Protein AF-A0A1I7IJV4-F1 (afdb_monomer)

Nearest PDB structures (foldseek):
  6u8w-assembly1_D  TM=6.837E-01  e=5.522E-05  Homo sapiens
  6brr-assembly1_D  TM=6.036E-01  e=5.522E-05  Homo sapiens
  6w8d-assembly1_D  TM=5.901E-01  e=1.839E-04  Homo sapiens
  6u8p-assembly1_D  TM=5.472E-01  e=1.070E-04  Homo sapiens
  8te4-assembly2_D  TM=6.827E-01  e=2.299E-03  Homo sapiens

Structure (mmCIF, N/CA/C/O backbone):
data_AF-A0A1I7IJV4-F1
#
_entry.id   AF-A0A1I7IJV4-F1
#
loop_
_atom_site.group_PDB
_atom_site.id
_atom_site.type_symbol
_atom_site.label_atom_id
_atom_site.label_alt_id
_atom_site.label_comp_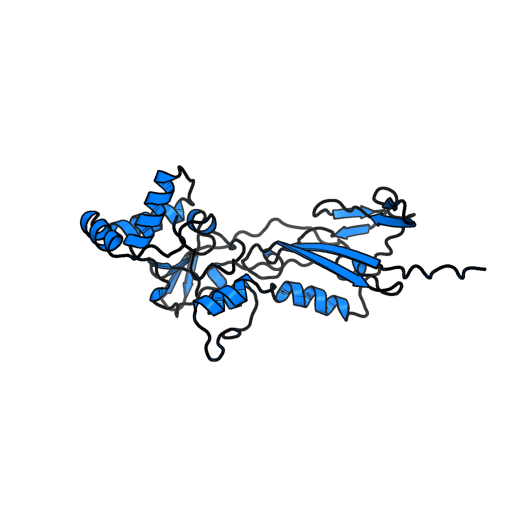id
_atom_site.label_asym_id
_atom_site.label_entity_id
_atom_site.label_seq_id
_atom_site.pdbx_PDB_ins_code
_atom_site.Cartn_x
_atom_site.Cartn_y
_atom_site.Cartn_z
_atom_site.occupancy
_atom_site.B_iso_or_equiv
_atom_site.auth_seq_id
_atom_site.auth_comp_id
_atom_site.auth_asym_id
_atom_site.auth_atom_id
_atom_site.pdbx_PDB_model_num
ATOM 1 N N . MET A 1 1 ? 52.785 -14.320 -17.906 1.00 36.88 1 MET A N 1
ATOM 2 C CA . MET A 1 1 ? 51.539 -13.700 -18.403 1.00 36.88 1 MET A CA 1
ATOM 3 C C . MET A 1 1 ? 50.441 -13.986 -17.394 1.00 36.88 1 MET A C 1
ATOM 5 O O . MET A 1 1 ? 50.064 -15.140 -17.258 1.00 36.88 1 MET A O 1
ATOM 9 N N . LYS A 1 2 ? 49.998 -12.985 -16.622 1.00 34.53 2 LYS A N 1
ATOM 10 C CA . LYS A 1 2 ? 48.764 -13.117 -15.837 1.00 34.53 2 LYS A CA 1
ATOM 11 C C . LYS A 1 2 ? 47.614 -12.999 -16.832 1.00 34.53 2 LYS A C 1
ATOM 13 O O . LYS A 1 2 ? 47.506 -11.976 -17.500 1.00 34.53 2 LYS A O 1
ATOM 18 N N . THR A 1 3 ? 46.828 -14.055 -16.982 1.00 32.16 3 THR A N 1
ATOM 19 C CA . THR A 1 3 ? 45.539 -14.016 -17.675 1.00 32.16 3 THR A CA 1
ATOM 20 C C . THR A 1 3 ? 44.734 -12.853 -17.083 1.00 32.16 3 THR A C 1
ATOM 22 O O . THR A 1 3 ? 44.691 -12.757 -15.852 1.00 32.16 3 THR A O 1
ATOM 25 N N . PRO A 1 4 ? 44.160 -11.937 -17.886 1.00 43.28 4 PRO A N 1
ATOM 26 C CA . PRO A 1 4 ? 43.316 -10.887 -17.336 1.00 43.28 4 PRO A CA 1
ATOM 27 C C . PRO A 1 4 ? 42.180 -11.563 -16.568 1.00 43.28 4 PRO A C 1
ATOM 29 O O . PRO A 1 4 ? 41.492 -12.439 -17.093 1.00 43.28 4 PRO A O 1
ATOM 32 N N . GLN A 1 5 ? 42.063 -11.215 -15.288 1.00 42.38 5 GLN A N 1
ATOM 33 C CA . GLN A 1 5 ? 40.980 -11.657 -14.426 1.00 42.38 5 GLN A CA 1
ATOM 34 C C . GLN A 1 5 ? 39.693 -11.190 -15.105 1.00 42.38 5 GLN A C 1
ATOM 36 O O . GLN A 1 5 ? 39.507 -9.992 -15.306 1.00 42.38 5 GLN A O 1
ATOM 41 N N . LYS A 1 6 ? 38.882 -12.142 -15.575 1.00 44.03 6 LYS A N 1
ATOM 42 C CA . LYS A 1 6 ? 37.595 -11.878 -16.216 1.00 44.03 6 LYS A CA 1
ATOM 43 C C . LYS A 1 6 ? 36.794 -11.047 -15.211 1.00 44.03 6 LYS A C 1
ATOM 45 O O . LYS A 1 6 ? 36.432 -11.560 -14.157 1.00 44.03 6 LYS A O 1
ATOM 50 N N . VAL A 1 7 ? 36.635 -9.750 -15.464 1.00 53.94 7 VAL A N 1
ATOM 51 C CA . VAL A 1 7 ? 35.712 -8.935 -14.679 1.00 53.94 7 VAL A CA 1
ATOM 52 C C . VAL A 1 7 ? 34.344 -9.410 -15.127 1.00 53.94 7 VAL A C 1
ATOM 54 O O . VAL A 1 7 ? 33.898 -9.069 -16.223 1.00 53.94 7 VAL A O 1
ATOM 57 N N . ASP A 1 8 ? 33.740 -10.299 -14.341 1.00 58.47 8 ASP A N 1
ATOM 58 C CA . ASP A 1 8 ? 32.356 -10.698 -14.541 1.00 58.47 8 ASP A CA 1
ATOM 59 C C . ASP A 1 8 ? 31.529 -9.414 -14.490 1.00 58.47 8 ASP A C 1
ATOM 61 O O . ASP A 1 8 ? 31.372 -8.782 -13.446 1.00 58.47 8 ASP A O 1
ATOM 65 N N . THR A 1 9 ? 31.125 -8.946 -15.664 1.00 73.94 9 THR A N 1
ATOM 66 C CA . THR A 1 9 ? 30.422 -7.678 -15.797 1.00 73.94 9 THR A CA 1
ATOM 67 C C . THR A 1 9 ? 28.967 -7.948 -15.438 1.00 73.94 9 THR A C 1
ATOM 69 O O . THR A 1 9 ? 28.331 -8.831 -16.018 1.00 73.94 9 THR A O 1
ATOM 72 N N . ILE A 1 10 ? 28.474 -7.236 -14.429 1.00 88.88 10 ILE A N 1
ATOM 73 C CA . ILE A 1 10 ? 27.117 -7.371 -13.905 1.00 88.88 10 ILE A CA 1
ATOM 74 C C . ILE A 1 10 ? 26.342 -6.132 -14.331 1.00 88.88 10 ILE A C 1
ATOM 76 O O . ILE A 1 10 ? 26.774 -5.012 -14.059 1.00 88.88 10 ILE A O 1
ATOM 80 N N . ASN A 1 11 ? 25.181 -6.337 -14.942 1.00 91.88 11 ASN A N 1
ATOM 81 C CA . ASN A 1 11 ? 24.231 -5.259 -15.175 1.00 91.88 11 ASN A CA 1
ATOM 82 C C . ASN A 1 11 ? 23.347 -5.124 -13.938 1.00 91.88 11 ASN A C 1
ATOM 84 O O . ASN A 1 11 ? 22.847 -6.124 -13.416 1.00 91.88 11 ASN A O 1
ATOM 88 N N . ILE A 1 12 ? 23.169 -3.894 -13.457 1.00 94.50 12 ILE A N 1
ATOM 89 C CA . ILE A 1 12 ? 22.372 -3.581 -12.269 1.00 94.50 12 ILE A CA 1
ATOM 90 C C . ILE A 1 12 ? 21.436 -2.430 -12.610 1.00 94.50 12 ILE A C 1
ATOM 92 O O . ILE A 1 12 ? 21.876 -1.404 -13.120 1.00 94.50 12 ILE A O 1
ATOM 96 N N . ALA A 1 13 ? 20.162 -2.574 -12.259 1.00 95.81 13 ALA A N 1
ATOM 97 C CA . ALA A 1 13 ? 19.219 -1.465 -12.249 1.00 95.81 13 ALA A CA 1
ATOM 98 C C . ALA A 1 13 ? 18.405 -1.493 -10.960 1.00 95.81 13 ALA A C 1
ATOM 100 O O . ALA A 1 13 ? 18.168 -2.551 -10.365 1.00 95.81 13 ALA A O 1
ATOM 101 N N . TRP A 1 14 ? 17.954 -0.320 -10.532 1.00 97.12 14 TRP A N 1
ATOM 102 C CA . TRP A 1 14 ? 17.028 -0.200 -9.420 1.00 97.12 14 TRP A CA 1
ATOM 103 C C . TRP A 1 14 ? 15.957 0.842 -9.699 1.00 97.12 14 TRP A C 1
ATOM 105 O O . TRP A 1 14 ? 16.171 1.819 -10.413 1.00 97.12 14 TRP A O 1
ATOM 115 N N . ARG A 1 15 ? 14.794 0.646 -9.082 1.00 97.19 15 ARG A N 1
ATOM 116 C CA . ARG A 1 15 ? 13.663 1.567 -9.156 1.00 97.19 15 ARG A CA 1
ATOM 117 C C . ARG A 1 15 ? 12.931 1.583 -7.825 1.00 97.19 15 ARG A C 1
ATOM 119 O O . ARG A 1 15 ? 12.732 0.542 -7.197 1.00 97.19 15 ARG A O 1
ATOM 126 N N . VAL A 1 16 ? 12.525 2.767 -7.378 1.00 97.88 16 VAL A N 1
ATOM 127 C CA . VAL A 1 16 ? 11.557 2.878 -6.283 1.00 97.88 16 VAL A CA 1
ATOM 128 C C . VAL A 1 16 ? 10.177 2.657 -6.876 1.00 97.88 16 VAL A C 1
ATOM 130 O O . VAL A 1 16 ? 9.836 3.352 -7.817 1.00 97.88 16 VAL A O 1
ATOM 133 N N . LEU A 1 17 ? 9.377 1.745 -6.326 1.00 98.19 17 LEU A N 1
ATOM 134 C CA . LEU A 1 17 ? 7.970 1.563 -6.701 1.00 98.19 17 LEU A CA 1
ATOM 135 C C . LEU A 1 17 ? 7.084 1.760 -5.473 1.00 98.19 17 LEU A C 1
ATOM 137 O O . LEU A 1 17 ? 7.455 1.362 -4.363 1.00 98.19 17 LEU A O 1
ATOM 141 N N . ASP A 1 18 ? 5.920 2.381 -5.662 1.00 98.06 18 ASP A N 1
ATOM 142 C CA . ASP A 1 18 ? 4.941 2.601 -4.599 1.00 98.06 18 ASP A CA 1
ATOM 143 C C . ASP A 1 18 ? 3.690 1.756 -4.827 1.00 98.06 18 ASP A C 1
ATOM 145 O O . ASP A 1 18 ? 2.965 1.948 -5.802 1.00 98.06 18 ASP A O 1
ATOM 149 N N . ALA A 1 19 ? 3.396 0.853 -3.892 1.00 98.31 19 ALA A N 1
ATOM 150 C CA . ALA A 1 19 ? 2.277 -0.079 -4.000 1.00 98.31 19 ALA A CA 1
ATOM 151 C C . ALA A 1 19 ? 0.904 0.596 -4.190 1.00 98.31 19 ALA A C 1
ATOM 153 O O . ALA A 1 19 ? -0.012 -0.042 -4.714 1.00 98.31 19 ALA A O 1
ATOM 154 N N . LYS A 1 20 ? 0.762 1.883 -3.832 1.00 97.44 20 LYS A N 1
ATOM 155 C CA . LYS A 1 20 ? -0.492 2.630 -4.016 1.00 97.44 20 LYS A CA 1
ATOM 156 C C . LYS A 1 20 ? -0.925 2.801 -5.473 1.00 97.44 20 LYS A C 1
ATOM 158 O O . LYS A 1 20 ? -2.089 3.109 -5.713 1.00 97.44 20 LYS A O 1
ATOM 163 N N . TYR A 1 21 ? -0.000 2.603 -6.414 1.00 98.00 21 TYR A N 1
ATOM 164 C CA . TYR A 1 21 ? -0.253 2.630 -7.856 1.00 98.00 21 TYR A CA 1
ATOM 165 C C . TYR A 1 21 ? -0.406 1.230 -8.471 1.00 98.00 21 TYR A C 1
ATOM 167 O O . TYR A 1 21 ? -0.529 1.099 -9.683 1.00 98.00 21 TYR A O 1
ATOM 175 N N . PHE A 1 22 ? -0.400 0.176 -7.650 1.00 98.25 22 PHE A N 1
ATOM 176 C CA . PHE A 1 22 ? -0.539 -1.218 -8.083 1.00 98.25 22 PHE A CA 1
ATOM 177 C C . PHE A 1 22 ? -1.860 -1.839 -7.597 1.00 98.25 22 PHE A C 1
ATOM 179 O O . PHE A 1 22 ? -1.953 -3.042 -7.361 1.00 98.25 22 PHE A O 1
ATOM 186 N N . GLY A 1 23 ? -2.895 -1.015 -7.414 1.00 97.50 23 GLY A N 1
ATOM 187 C CA . GLY A 1 23 ? -4.234 -1.452 -7.008 1.00 97.50 23 GLY A CA 1
ATOM 188 C C . GLY A 1 23 ? -4.385 -1.737 -5.513 1.00 97.50 23 GLY A C 1
ATOM 189 O O . GLY A 1 23 ? -5.366 -2.364 -5.113 1.00 97.50 23 GLY A O 1
ATOM 190 N N . LEU A 1 24 ? -3.439 -1.292 -4.679 1.00 98.19 24 LEU A N 1
ATOM 191 C CA . LEU A 1 24 ? -3.527 -1.405 -3.223 1.00 98.19 24 LEU A CA 1
ATOM 192 C C . LEU A 1 24 ? -3.781 -0.035 -2.584 1.00 98.19 24 LEU A C 1
ATOM 194 O O . LEU A 1 24 ? -3.109 0.927 -2.944 1.00 98.19 24 LEU A O 1
ATOM 198 N N . PRO A 1 25 ? -4.662 0.085 -1.578 1.00 97.38 25 PRO A N 1
ATOM 199 C CA . PRO A 1 25 ? -4.878 1.348 -0.879 1.00 97.38 25 PRO A CA 1
ATOM 200 C C . PRO A 1 25 ? -3.827 1.573 0.221 1.00 97.38 25 PRO A C 1
ATOM 202 O O . PRO A 1 25 ? -4.165 1.840 1.371 1.00 97.38 25 PRO A O 1
ATOM 205 N N . GLN A 1 26 ? -2.537 1.445 -0.108 1.00 96.38 26 GLN A N 1
ATOM 206 C CA . GLN A 1 26 ? -1.425 1.592 0.836 1.00 96.38 26 GLN A CA 1
ATOM 207 C C . GLN A 1 26 ? -0.210 2.239 0.179 1.00 96.38 26 GLN A C 1
ATOM 209 O O . GLN A 1 26 ? 0.333 1.714 -0.791 1.00 96.38 26 GLN A O 1
ATOM 214 N N . GLN A 1 27 ? 0.310 3.298 0.799 1.00 96.25 27 GLN A N 1
ATOM 215 C CA . GLN A 1 27 ? 1.613 3.849 0.453 1.00 96.25 27 GLN A CA 1
ATOM 216 C C . GLN A 1 27 ? 2.733 2.964 1.016 1.00 96.25 27 GLN A C 1
ATOM 218 O O . GLN A 1 27 ? 2.996 2.944 2.223 1.00 96.25 27 GLN A O 1
ATOM 223 N N . ARG A 1 28 ? 3.426 2.242 0.133 1.00 96.88 28 ARG A N 1
ATOM 224 C CA . ARG A 1 28 ? 4.527 1.331 0.478 1.00 96.88 28 ARG A CA 1
ATOM 225 C C . ARG A 1 28 ? 5.642 1.449 -0.556 1.00 96.88 28 ARG A C 1
ATOM 227 O O . ARG A 1 28 ? 5.914 0.514 -1.300 1.00 96.88 28 ARG A O 1
ATOM 234 N N . LYS A 1 29 ? 6.315 2.601 -0.549 1.00 96.62 29 LYS A N 1
ATOM 235 C CA . LYS A 1 29 ? 7.526 2.837 -1.344 1.00 96.62 29 LYS A CA 1
ATOM 236 C C . LYS A 1 29 ? 8.645 1.876 -0.945 1.00 96.62 29 LYS A C 1
ATOM 238 O O . LYS A 1 29 ? 9.015 1.807 0.234 1.00 96.62 29 LYS A O 1
ATOM 243 N N . ARG A 1 30 ? 9.183 1.131 -1.910 1.00 97.12 30 ARG A N 1
ATOM 244 C CA . ARG A 1 30 ? 10.348 0.249 -1.740 1.00 97.12 30 ARG A CA 1
ATOM 245 C C . ARG A 1 30 ? 11.287 0.378 -2.930 1.00 97.12 30 ARG A C 1
ATOM 247 O O . ARG A 1 30 ? 10.829 0.574 -4.049 1.00 97.12 30 ARG A O 1
ATOM 254 N N . LEU A 1 31 ? 12.585 0.272 -2.655 1.00 97.12 31 LEU A N 1
ATOM 255 C CA . LEU A 1 31 ? 13.620 0.147 -3.672 1.00 97.12 31 LEU A CA 1
ATOM 256 C C . LEU A 1 31 ? 13.682 -1.314 -4.120 1.00 97.12 31 LEU A C 1
ATOM 258 O O . LEU A 1 31 ? 13.903 -2.199 -3.293 1.00 97.12 31 LEU A O 1
ATOM 262 N N . TYR A 1 32 ? 13.493 -1.545 -5.410 1.00 97.75 32 TYR A N 1
ATOM 263 C CA . TYR A 1 32 ? 13.669 -2.838 -6.054 1.00 97.75 32 TYR A CA 1
ATOM 264 C C . TYR A 1 32 ? 14.956 -2.783 -6.862 1.00 97.75 32 TYR A C 1
ATOM 266 O O . TYR A 1 32 ? 15.126 -1.860 -7.651 1.00 97.75 32 TYR A O 1
ATOM 274 N N . LEU A 1 33 ? 15.856 -3.739 -6.638 1.00 97.69 33 LEU A N 1
ATOM 275 C CA . LEU A 1 33 ? 17.134 -3.855 -7.334 1.00 97.69 33 LEU A CA 1
ATOM 276 C C . LEU A 1 33 ? 17.185 -5.213 -8.020 1.00 97.69 33 LEU A C 1
ATOM 278 O O . LEU A 1 33 ? 16.922 -6.236 -7.386 1.00 97.69 33 LEU A O 1
ATOM 282 N N . LEU A 1 34 ? 17.538 -5.204 -9.299 1.00 97.56 34 LEU A N 1
ATOM 283 C CA . LEU A 1 34 ? 17.799 -6.400 -10.085 1.00 97.56 34 LEU A CA 1
ATOM 284 C C . LEU A 1 34 ? 19.240 -6.359 -10.581 1.00 97.56 34 LEU A C 1
ATOM 286 O O . LEU A 1 34 ? 19.745 -5.303 -10.962 1.00 97.56 34 LEU A O 1
ATOM 290 N N . ALA A 1 35 ? 19.888 -7.518 -10.562 1.00 95.69 35 ALA A N 1
ATOM 291 C CA . ALA A 1 35 ? 21.255 -7.689 -11.019 1.00 95.69 35 ALA A CA 1
ATOM 292 C C . ALA A 1 35 ? 21.397 -9.030 -11.742 1.00 95.69 35 ALA A C 1
ATOM 294 O O . ALA A 1 35 ? 20.799 -10.024 -11.326 1.00 95.69 35 ALA A O 1
ATOM 295 N N . GLY A 1 36 ? 22.199 -9.065 -12.801 1.00 93.38 36 GLY A N 1
ATOM 296 C CA . GLY A 1 36 ? 22.491 -10.291 -13.539 1.00 93.38 36 GLY A CA 1
ATOM 297 C C . GLY A 1 36 ? 23.698 -10.145 -14.457 1.00 93.38 36 GLY A C 1
ATOM 298 O O . GLY A 1 36 ? 24.359 -9.109 -14.461 1.00 93.38 36 GLY A O 1
ATOM 299 N N . GLY A 1 37 ? 24.013 -11.212 -15.191 1.00 90.69 37 GLY A N 1
ATOM 300 C CA . GLY A 1 37 ? 25.155 -11.233 -16.107 1.00 90.69 37 GLY A CA 1
ATOM 301 C C . GLY A 1 37 ? 24.969 -10.333 -17.332 1.00 90.69 37 GLY A C 1
ATOM 302 O O . GLY A 1 37 ? 23.937 -9.691 -17.495 1.00 90.69 37 GLY A O 1
ATOM 303 N N . LEU A 1 38 ? 25.967 -10.342 -18.216 1.00 85.38 38 LEU A N 1
ATOM 304 C CA . LEU A 1 38 ? 26.037 -9.509 -19.426 1.00 85.38 38 LEU A CA 1
ATOM 305 C C . LEU A 1 38 ?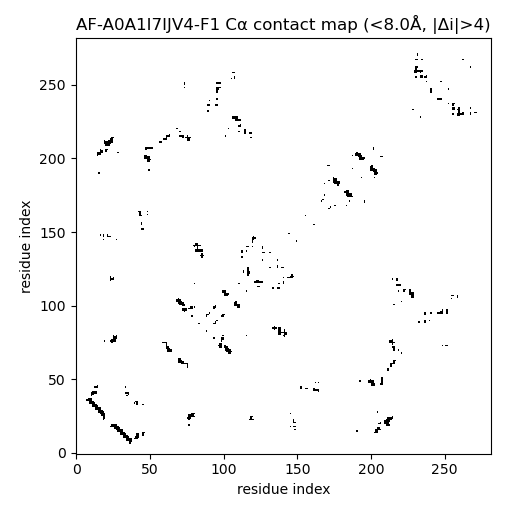 24.794 -9.560 -20.326 1.00 85.38 38 LEU A C 1
ATOM 307 O O . LEU A 1 38 ? 24.432 -8.545 -20.915 1.00 85.38 38 LEU A O 1
ATOM 311 N N . ASP A 1 39 ? 24.144 -10.720 -20.405 1.00 88.50 39 ASP A N 1
ATOM 312 C CA . ASP A 1 39 ? 22.973 -10.944 -21.260 1.00 88.50 39 ASP A CA 1
ATOM 313 C C . ASP A 1 39 ? 21.641 -10.654 -20.541 1.00 88.50 39 ASP A C 1
ATOM 315 O O . ASP A 1 39 ? 20.565 -10.884 -21.093 1.00 88.50 39 ASP A O 1
ATOM 319 N N . PHE A 1 40 ? 21.691 -10.161 -19.298 1.00 92.44 40 PHE A N 1
ATOM 320 C CA . PHE A 1 40 ? 20.520 -9.746 -18.532 1.00 92.44 40 PHE A CA 1
ATOM 321 C C . PHE A 1 40 ? 20.454 -8.225 -18.423 1.00 92.44 40 PHE A C 1
ATOM 323 O O . PHE A 1 40 ? 21.438 -7.572 -18.090 1.00 92.44 40 PHE A O 1
ATOM 330 N N . TYR A 1 41 ? 19.270 -7.670 -18.661 1.00 93.81 41 TYR A N 1
ATOM 331 C CA . TYR A 1 41 ? 19.055 -6.232 -18.800 1.00 93.81 41 TYR A CA 1
ATOM 332 C C . TYR A 1 41 ? 17.994 -5.784 -17.785 1.00 93.81 41 TYR A C 1
ATOM 334 O O . TYR A 1 41 ? 16.807 -5.702 -18.112 1.00 93.81 41 TYR A O 1
ATOM 342 N N . PRO A 1 42 ? 18.382 -5.601 -16.509 1.00 95.69 42 PRO A N 1
ATOM 343 C CA . PRO A 1 42 ? 17.455 -5.288 -15.421 1.00 95.69 42 PRO A CA 1
ATOM 344 C C . PRO A 1 42 ? 16.676 -3.981 -15.633 1.00 95.69 42 PRO A C 1
ATOM 346 O O . PRO A 1 42 ? 15.570 -3.837 -15.113 1.00 95.69 42 PRO A O 1
ATOM 349 N N . GLU A 1 43 ? 17.222 -3.041 -16.400 1.00 94.69 43 GLU A N 1
ATOM 350 C CA . GLU A 1 43 ? 16.572 -1.800 -16.810 1.00 94.69 43 GLU A CA 1
ATOM 351 C C . GLU A 1 43 ? 15.303 -2.049 -17.630 1.00 94.69 43 GLU A C 1
ATOM 353 O O . GLU A 1 43 ? 14.299 -1.384 -17.390 1.00 94.69 43 GLU A O 1
ATOM 358 N N . ASP A 1 44 ? 15.301 -3.045 -18.521 1.00 95.44 44 ASP A N 1
ATOM 359 C CA . ASP A 1 44 ? 14.132 -3.383 -19.340 1.00 95.44 44 ASP A CA 1
ATOM 360 C C . ASP A 1 44 ? 13.019 -3.981 -18.468 1.00 95.44 44 ASP A C 1
ATOM 362 O O . ASP A 1 44 ? 11.829 -3.850 -18.758 1.00 95.44 44 ASP A O 1
ATOM 366 N N . VAL A 1 45 ? 13.394 -4.616 -17.354 1.00 97.31 45 VAL A N 1
ATOM 367 C CA . VAL A 1 45 ? 12.454 -5.176 -16.381 1.00 97.31 45 VAL A CA 1
ATOM 368 C C . VAL A 1 45 ? 11.901 -4.089 -15.465 1.00 97.31 45 VAL A C 1
ATOM 370 O O . VAL A 1 45 ? 10.708 -4.100 -15.180 1.00 97.31 45 VAL A O 1
ATOM 373 N N . LEU A 1 46 ? 12.727 -3.159 -14.981 1.00 97.19 46 LEU A N 1
ATOM 374 C CA . LEU A 1 46 ? 12.294 -2.183 -13.978 1.00 97.19 46 LEU A CA 1
ATOM 375 C C . LEU A 1 46 ? 11.751 -0.884 -14.563 1.00 97.19 46 LEU A C 1
ATOM 377 O O . LEU A 1 46 ? 10.850 -0.312 -13.956 1.00 97.19 46 LEU A O 1
ATOM 381 N N . PHE A 1 47 ? 12.261 -0.398 -15.689 1.00 95.94 47 PHE A N 1
ATOM 382 C CA . PHE A 1 47 ? 11.806 0.850 -16.301 1.00 95.94 47 PHE A CA 1
ATOM 383 C C . PHE A 1 47 ? 10.814 0.590 -17.436 1.00 95.94 47 PHE A C 1
ATOM 385 O O . PHE A 1 47 ? 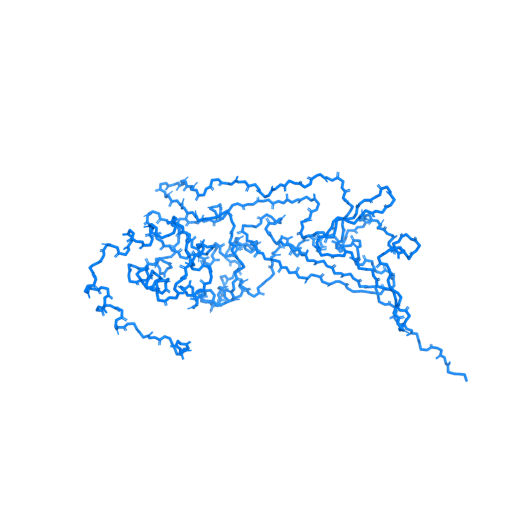10.702 -0.512 -17.973 1.00 95.94 47 PHE A O 1
ATOM 392 N N . GLU A 1 48 ? 10.053 1.617 -17.795 1.00 95.31 48 GLU A N 1
ATOM 393 C CA . GLU A 1 48 ? 9.036 1.544 -18.845 1.00 95.31 48 GLU A CA 1
ATOM 394 C C . GLU A 1 48 ? 9.256 2.655 -19.868 1.00 95.31 48 GLU A C 1
ATOM 396 O O . GLU A 1 48 ? 9.742 3.732 -19.527 1.00 95.31 48 GLU A O 1
ATOM 401 N N . LEU A 1 49 ? 8.881 2.414 -21.125 1.00 94.12 49 LEU A N 1
ATOM 402 C CA . LEU A 1 49 ? 8.709 3.512 -22.069 1.00 94.12 49 LEU A CA 1
ATOM 403 C C . LEU A 1 49 ? 7.471 4.300 -21.657 1.00 94.12 49 LEU A C 1
ATOM 405 O O . LEU A 1 49 ? 6.393 3.733 -21.499 1.00 94.12 49 LEU A O 1
ATOM 409 N N . HIS A 1 50 ? 7.646 5.603 -21.502 1.00 94.44 50 HIS A N 1
ATOM 410 C CA . HIS A 1 50 ? 6.578 6.505 -21.143 1.00 94.44 50 HIS A CA 1
ATOM 411 C C . HIS A 1 50 ? 5.865 7.004 -22.398 1.00 94.44 50 HIS A C 1
ATOM 413 O O . HIS A 1 50 ? 6.457 7.683 -23.241 1.00 94.44 50 HIS A O 1
ATOM 419 N N . THR A 1 51 ? 4.594 6.642 -22.513 1.00 91.69 51 THR A N 1
ATOM 420 C CA . THR A 1 51 ? 3.703 6.977 -23.634 1.00 91.69 51 THR A CA 1
ATOM 421 C C . THR A 1 51 ? 2.353 7.518 -23.165 1.00 91.69 51 THR A C 1
ATOM 423 O O . THR A 1 51 ? 1.652 8.164 -23.944 1.00 91.69 51 THR A O 1
ATOM 426 N N . ASN A 1 52 ? 2.009 7.309 -21.895 1.00 87.00 52 ASN A N 1
ATOM 427 C CA . ASN A 1 52 ? 0.786 7.793 -21.274 1.00 87.00 52 ASN A CA 1
ATOM 428 C C . ASN A 1 52 ? 0.999 9.149 -20.597 1.00 87.00 52 ASN A C 1
ATOM 430 O O . ASN A 1 52 ? 2.115 9.572 -20.332 1.00 87.00 52 ASN A O 1
ATOM 434 N N . SER A 1 53 ? -0.085 9.842 -20.260 1.00 86.31 53 SER A N 1
ATOM 435 C CA . SER A 1 53 ? -0.032 10.988 -19.349 1.00 86.31 53 SER A CA 1
ATOM 436 C C . SER A 1 53 ? -0.317 10.530 -17.923 1.00 86.31 53 SER A C 1
ATOM 438 O O . SER A 1 53 ? -1.339 9.885 -17.684 1.00 86.31 53 SER A O 1
ATOM 440 N N . PHE A 1 54 ? 0.523 10.910 -16.963 1.00 88.19 54 PHE A N 1
ATOM 441 C CA . PHE A 1 54 ? 0.195 10.712 -15.552 1.00 88.19 54 PHE A CA 1
ATOM 442 C C . PHE A 1 54 ? -0.825 11.735 -15.076 1.00 88.19 54 PHE A C 1
ATOM 444 O O . PHE A 1 54 ? -0.698 12.932 -15.329 1.00 88.19 54 PHE A O 1
ATOM 451 N N . THR A 1 55 ? -1.828 11.242 -14.359 1.00 84.50 55 THR A N 1
ATOM 452 C CA . THR A 1 55 ? -2.811 12.057 -13.655 1.00 84.50 55 THR A CA 1
ATOM 453 C C . THR A 1 55 ? -2.515 12.058 -12.164 1.00 84.50 55 THR A C 1
ATOM 455 O O . THR A 1 55 ? -1.861 11.149 -11.640 1.00 84.50 55 THR A O 1
ATOM 458 N N . ASP A 1 56 ? -3.050 13.052 -11.463 1.00 88.81 56 ASP A N 1
ATOM 459 C CA . ASP A 1 56 ? -3.035 13.064 -10.005 1.00 88.81 56 ASP A CA 1
ATOM 460 C C . ASP A 1 56 ? -3.716 11.817 -9.423 1.00 88.81 56 ASP A C 1
ATOM 462 O O . ASP A 1 56 ? -4.552 11.168 -10.062 1.00 88.81 56 ASP A O 1
ATOM 466 N N . TYR A 1 57 ? -3.352 11.478 -8.182 1.00 89.62 57 TYR A N 1
ATOM 467 C CA . TYR A 1 57 ? -3.997 10.381 -7.467 1.00 89.62 57 TYR A CA 1
ATOM 468 C C . TYR A 1 57 ? -5.500 10.684 -7.320 1.00 89.62 57 TYR A C 1
ATOM 470 O O . TYR A 1 57 ? -5.845 11.754 -6.812 1.00 89.62 57 TYR A O 1
ATOM 478 N N . PRO A 1 58 ? -6.398 9.771 -7.729 1.00 93.44 58 PRO A N 1
ATOM 479 C CA . PRO A 1 58 ? -7.823 10.058 -7.769 1.00 93.44 58 PRO A CA 1
ATOM 480 C C . PRO A 1 58 ? -8.421 10.278 -6.375 1.00 93.44 58 PRO A C 1
ATOM 482 O O . PRO A 1 58 ? -8.001 9.688 -5.374 1.00 93.44 58 PRO A O 1
ATOM 485 N N . THR A 1 59 ? -9.453 11.116 -6.325 1.00 95.00 59 THR A N 1
ATOM 486 C CA . THR A 1 59 ? -10.281 11.307 -5.130 1.00 95.00 59 THR A CA 1
ATOM 487 C C . THR A 1 59 ? -11.319 10.195 -5.047 1.00 95.00 59 THR A C 1
ATOM 489 O O . THR A 1 59 ? -11.967 9.871 -6.039 1.00 95.00 59 THR A O 1
ATOM 492 N N . PHE A 1 60 ? -11.511 9.642 -3.852 1.00 96.25 60 PHE A N 1
ATOM 493 C CA . PHE A 1 60 ? -12.479 8.579 -3.592 1.00 96.25 60 PHE A CA 1
ATOM 494 C C . PHE A 1 60 ? -13.481 9.010 -2.522 1.00 96.25 60 PHE A C 1
ATOM 496 O O . PHE A 1 60 ? -13.104 9.753 -1.608 1.00 96.25 60 PHE A O 1
ATOM 503 N N . PRO A 1 61 ? -14.725 8.501 -2.566 1.00 96.88 61 PRO A N 1
ATOM 504 C CA . PRO A 1 61 ? -15.578 8.479 -1.390 1.00 96.88 61 PRO A CA 1
ATOM 505 C C . PRO A 1 61 ? -14.853 7.775 -0.239 1.00 96.88 61 PRO A C 1
ATOM 507 O O . PRO A 1 61 ? -14.276 6.699 -0.408 1.00 96.88 61 PRO A O 1
ATOM 510 N N . LEU A 1 62 ? -14.868 8.403 0.934 1.00 97.69 62 LEU A N 1
ATOM 511 C CA . LEU A 1 62 ? -14.259 7.851 2.149 1.00 97.69 62 LEU A CA 1
ATOM 512 C C . LEU A 1 62 ? -15.277 7.141 3.045 1.00 97.69 62 LEU A C 1
ATOM 514 O O . LEU A 1 62 ? -14.922 6.638 4.107 1.00 97.69 62 LEU A O 1
ATOM 518 N N . VAL A 1 63 ? -16.534 7.113 2.611 1.00 97.94 63 VAL A N 1
ATOM 519 C CA . VAL A 1 63 ? -17.655 6.484 3.298 1.00 97.94 63 VAL A CA 1
ATOM 520 C C . VAL A 1 63 ? -18.265 5.455 2.362 1.00 97.94 63 VAL A C 1
ATOM 522 O O . VAL A 1 63 ? -18.365 5.693 1.156 1.00 97.94 63 VAL A O 1
ATOM 525 N N . ARG A 1 64 ? -18.658 4.315 2.921 1.00 97.56 64 ARG A N 1
ATOM 526 C CA . ARG A 1 64 ? -19.300 3.220 2.200 1.00 97.56 64 ARG A CA 1
ATOM 527 C C . ARG A 1 64 ? -20.365 2.595 3.085 1.00 97.56 64 ARG A C 1
ATOM 529 O O . ARG A 1 64 ? -20.108 2.342 4.258 1.00 97.56 64 ARG A O 1
ATOM 536 N N . GLU A 1 65 ? -21.530 2.321 2.518 1.00 96.62 65 GLU A N 1
ATOM 537 C CA . GLU A 1 65 ? -22.585 1.543 3.167 1.00 96.62 65 GLU A CA 1
ATOM 538 C C . GLU A 1 65 ? -22.775 0.235 2.402 1.00 96.62 65 GLU A C 1
ATOM 540 O O . GLU A 1 65 ? -22.814 0.236 1.172 1.00 96.62 65 GLU A O 1
ATOM 545 N N . GLU A 1 66 ? -22.843 -0.884 3.117 1.00 93.88 66 GLU A N 1
ATOM 546 C CA . GLU A 1 66 ? -23.046 -2.214 2.536 1.00 93.88 66 GLU A CA 1
ATOM 547 C C . GLU A 1 66 ? -23.697 -3.127 3.574 1.00 93.88 66 GLU A C 1
ATOM 549 O O . GLU A 1 66 ? -23.291 -3.128 4.734 1.00 93.88 66 GLU A O 1
ATOM 554 N N . ASP A 1 67 ? -24.716 -3.885 3.163 1.00 93.06 67 ASP A N 1
ATOM 555 C CA . ASP A 1 67 ? -25.396 -4.891 3.991 1.00 93.06 67 ASP A CA 1
ATOM 556 C C . ASP A 1 67 ? -25.841 -4.392 5.382 1.00 93.06 67 ASP A C 1
ATOM 558 O O . ASP A 1 67 ? -25.803 -5.116 6.374 1.00 93.06 67 ASP A O 1
ATOM 562 N N . GLY A 1 68 ? -26.273 -3.128 5.466 1.00 95.19 68 GLY A N 1
ATOM 563 C CA . GLY A 1 68 ? -26.715 -2.502 6.718 1.00 95.19 68 GLY A CA 1
ATOM 564 C C . GLY A 1 68 ? -25.583 -2.040 7.642 1.00 95.19 68 GLY A C 1
ATOM 565 O O . GLY A 1 68 ? -25.865 -1.554 8.737 1.00 95.19 68 GLY A O 1
ATOM 566 N N . HIS A 1 69 ? -24.329 -2.149 7.204 1.00 97.19 69 HIS A N 1
ATOM 567 C CA . HIS A 1 69 ? -23.158 -1.615 7.888 1.00 97.19 69 HIS A CA 1
ATOM 568 C C . HIS A 1 69 ? -22.684 -0.315 7.243 1.00 97.19 69 HIS A C 1
ATOM 570 O O . HIS A 1 69 ? -22.686 -0.171 6.019 1.00 97.19 69 HIS A O 1
ATOM 576 N N . SER A 1 70 ? -22.218 0.617 8.074 1.00 98.00 70 SER A N 1
ATOM 577 C CA . SER A 1 70 ? -21.563 1.848 7.617 1.00 98.00 70 SER A CA 1
ATOM 578 C C . SER A 1 70 ? -20.068 1.800 7.901 1.00 98.00 70 SER A C 1
ATOM 580 O O . SER A 1 70 ? -19.636 1.435 8.997 1.00 98.00 70 SER A O 1
ATOM 582 N N . PHE A 1 71 ? -19.276 2.208 6.915 1.00 98.44 71 PHE A N 1
ATOM 583 C CA . PHE A 1 71 ? -17.827 2.297 6.991 1.00 98.44 71 PHE A CA 1
ATOM 584 C C . PHE A 1 71 ? -17.364 3.709 6.676 1.00 98.44 71 PHE A C 1
ATOM 586 O O . PHE A 1 71 ? -17.838 4.327 5.727 1.00 98.44 71 PHE A O 1
ATOM 593 N N . GLU A 1 72 ? -16.379 4.190 7.424 1.00 98.38 72 GLU A N 1
ATOM 594 C CA . GLU A 1 72 ? -15.712 5.458 7.148 1.00 98.38 72 GLU A CA 1
ATOM 595 C C . GLU A 1 72 ? -14.196 5.320 7.357 1.00 98.38 72 GLU A C 1
ATOM 597 O O . GLU A 1 72 ? -13.725 4.690 8.308 1.00 98.38 72 GLU A O 1
ATOM 602 N N . VAL A 1 73 ? -13.419 5.925 6.462 1.00 98.31 73 VAL A N 1
ATOM 603 C CA . VAL A 1 73 ? -11.963 6.079 6.575 1.00 98.31 73 VAL A CA 1
ATOM 604 C C . VAL A 1 73 ? -11.588 7.557 6.539 1.00 98.31 73 VAL A C 1
ATOM 606 O O . VAL A 1 73 ? -12.340 8.404 6.075 1.00 98.31 73 VAL A O 1
ATOM 609 N N . PHE A 1 74 ? -10.385 7.889 6.998 1.00 97.50 74 PHE A N 1
ATOM 610 C CA . PHE A 1 74 ? -9.942 9.289 7.098 1.00 97.50 74 PHE A CA 1
ATOM 611 C C . PHE A 1 74 ? -9.118 9.756 5.891 1.00 97.50 74 PHE A C 1
ATOM 613 O O . PHE A 1 74 ? -8.689 10.909 5.833 1.00 97.50 74 PHE A O 1
ATOM 620 N N . ARG A 1 75 ? -8.842 8.835 4.957 1.00 95.88 75 ARG A N 1
ATOM 621 C CA . ARG A 1 75 ? -8.026 9.033 3.754 1.00 95.88 75 ARG A CA 1
ATOM 622 C C . ARG A 1 75 ? -8.172 7.861 2.784 1.00 95.88 75 ARG A C 1
ATOM 624 O O . ARG A 1 75 ? -8.448 6.743 3.211 1.00 95.88 75 ARG A O 1
ATOM 631 N N . SER A 1 76 ? -7.910 8.108 1.500 1.00 96.56 76 SER A N 1
ATOM 632 C CA . SER A 1 76 ? -8.084 7.112 0.432 1.00 96.56 76 SER A CA 1
ATOM 633 C C . SER A 1 76 ? -7.105 5.939 0.495 1.00 96.56 76 SER A C 1
ATOM 635 O O . SER A 1 76 ? -7.413 4.869 -0.007 1.00 96.56 76 SER A O 1
ATOM 637 N N . TYR A 1 77 ? -5.926 6.115 1.094 1.00 96.62 77 TYR A N 1
ATOM 638 C CA . TYR A 1 77 ? -4.925 5.057 1.238 1.00 96.62 77 TYR A CA 1
ATOM 639 C C . TYR A 1 77 ? -4.203 5.155 2.584 1.00 96.62 77 TYR A C 1
ATOM 641 O O . TYR A 1 77 ? -4.039 6.242 3.147 1.00 96.62 77 TYR A O 1
ATOM 649 N N . SER A 1 78 ? -3.751 4.016 3.102 1.00 96.31 78 SER A N 1
ATOM 650 C CA . SER A 1 78 ? -3.016 3.933 4.361 1.00 96.31 78 SER A CA 1
ATOM 651 C C . SER A 1 78 ? -1.556 4.364 4.212 1.00 96.31 78 SER A C 1
ATOM 653 O O . SER A 1 78 ? -0.975 4.307 3.126 1.00 96.31 78 SER A O 1
ATOM 655 N N . ASP A 1 79 ? -0.904 4.697 5.328 1.00 95.12 79 ASP A N 1
ATOM 656 C CA . ASP A 1 79 ? 0.556 4.654 5.372 1.00 95.12 79 ASP A CA 1
ATOM 657 C C . ASP A 1 79 ? 1.021 3.189 5.360 1.00 95.12 79 ASP A C 1
ATOM 659 O O . ASP A 1 79 ? 0.220 2.251 5.445 1.00 95.12 79 ASP A O 1
ATOM 663 N N . CYS A 1 80 ? 2.334 2.988 5.291 1.00 94.75 80 CYS A N 1
ATOM 664 C CA . CYS A 1 80 ? 2.939 1.665 5.302 1.00 94.75 80 CYS A CA 1
ATOM 665 C C . CYS A 1 80 ? 2.517 0.863 6.547 1.00 94.75 80 CYS A C 1
ATOM 667 O O . CYS A 1 80 ? 2.802 1.253 7.682 1.00 94.75 80 CYS A O 1
ATOM 669 N N . LEU A 1 81 ? 1.925 -0.310 6.327 1.00 95.00 81 LEU A N 1
ATOM 670 C CA . LEU A 1 81 ? 1.692 -1.318 7.349 1.00 95.00 81 LEU A CA 1
ATOM 671 C C . LEU A 1 81 ? 3.045 -1.786 7.896 1.00 95.00 81 LEU A C 1
ATOM 673 O O . LEU A 1 81 ? 3.907 -2.274 7.157 1.00 95.00 81 LEU A O 1
ATOM 677 N N . TYR A 1 82 ? 3.233 -1.615 9.201 1.00 90.88 82 TYR A N 1
ATOM 678 C CA . TYR A 1 82 ? 4.445 -1.991 9.920 1.00 90.88 82 TYR A CA 1
ATOM 679 C C . TYR A 1 82 ? 4.220 -3.266 10.733 1.00 90.88 82 TYR A C 1
ATOM 681 O O . TYR A 1 82 ? 3.126 -3.545 11.217 1.00 90.88 82 TYR A O 1
ATOM 689 N N . SER A 1 83 ? 5.285 -4.034 10.939 1.00 92.06 83 SER A N 1
ATOM 690 C CA . SER A 1 83 ? 5.232 -5.337 11.614 1.00 92.06 83 SER A CA 1
ATOM 691 C C . SER A 1 83 ? 4.756 -5.267 13.070 1.00 92.06 83 SER A C 1
ATOM 693 O O . SER A 1 83 ? 4.144 -6.200 13.582 1.00 92.06 83 SER A O 1
ATOM 695 N N . ALA A 1 84 ? 4.963 -4.130 13.735 1.00 91.56 84 ALA A N 1
ATOM 696 C CA . ALA A 1 84 ? 4.478 -3.892 15.092 1.00 91.56 84 ALA A CA 1
ATOM 697 C C . ALA A 1 84 ? 3.000 -3.452 15.168 1.00 91.56 84 ALA A C 1
ATOM 699 O O . ALA A 1 84 ? 2.547 -3.083 16.250 1.00 91.56 84 ALA A O 1
ATOM 700 N N . TYR A 1 85 ? 2.227 -3.478 14.075 1.00 93.00 85 TYR A N 1
ATOM 701 C CA . TYR A 1 85 ? 0.834 -2.999 14.056 1.00 93.00 85 TYR A CA 1
ATOM 702 C C . TYR A 1 85 ? -0.076 -3.703 15.076 1.00 93.00 85 TYR A C 1
ATOM 704 O O . TYR A 1 85 ? -0.973 -3.094 15.667 1.00 93.00 85 TYR A O 1
ATOM 712 N N . GLY A 1 86 ? 0.214 -4.970 15.381 1.00 88.94 86 GLY A N 1
ATOM 713 C CA . GLY A 1 86 ? -0.495 -5.716 16.417 1.00 88.94 86 GLY A CA 1
ATOM 714 C C . GLY A 1 86 ? -0.352 -5.129 17.827 1.00 88.94 86 GLY A C 1
ATOM 715 O O . GLY A 1 86 ? -1.306 -5.211 18.603 1.00 88.94 86 GLY A O 1
ATOM 716 N N . THR A 1 87 ? 0.789 -4.506 18.144 1.00 88.75 87 THR A N 1
ATOM 717 C CA . THR A 1 87 ? 1.179 -4.108 19.512 1.00 88.75 87 THR A CA 1
ATOM 718 C C . THR A 1 87 ? 1.376 -2.603 19.701 1.00 88.75 87 THR A C 1
ATOM 720 O O . THR A 1 87 ? 1.102 -2.091 20.783 1.00 88.75 87 THR A O 1
ATOM 723 N N . LYS A 1 88 ? 1.811 -1.873 18.670 1.00 85.94 88 LYS A N 1
ATOM 724 C CA . LYS A 1 88 ? 2.114 -0.434 18.707 1.00 85.94 88 LYS A CA 1
ATOM 725 C C . LYS A 1 88 ? 1.221 0.331 17.735 1.00 85.94 88 LYS A C 1
ATOM 727 O O . LYS A 1 88 ? 1.703 0.795 16.714 1.00 85.94 88 LYS A O 1
ATOM 732 N N . TRP A 1 89 ? -0.065 0.471 18.046 1.00 83.31 89 TRP A N 1
ATOM 733 C CA . TRP A 1 89 ? -1.055 1.056 17.127 1.00 83.31 89 TRP A CA 1
ATOM 734 C C . TRP A 1 89 ? -1.566 2.444 17.528 1.00 83.31 89 TRP A C 1
ATOM 736 O O . TRP A 1 89 ? -2.066 3.164 16.676 1.00 83.31 89 TRP A O 1
ATOM 746 N N . ASN A 1 90 ? -1.467 2.838 18.800 1.00 79.38 90 ASN A N 1
ATOM 747 C CA . ASN A 1 90 ? -2.133 4.047 19.289 1.00 79.38 90 ASN A CA 1
ATOM 748 C C . ASN A 1 90 ? -1.224 5.264 19.456 1.00 79.38 90 ASN A C 1
ATOM 750 O O . ASN A 1 90 ? -1.760 6.306 19.799 1.00 79.38 90 ASN A O 1
ATOM 754 N N . GLY A 1 91 ? 0.094 5.184 19.233 1.00 76.12 91 GLY A N 1
ATOM 755 C CA . GLY A 1 91 ? 1.049 6.258 19.573 1.00 76.12 91 GLY A CA 1
ATOM 756 C C . GLY A 1 91 ? 2.121 6.561 18.532 1.00 76.12 91 GLY A C 1
ATOM 757 O O . GLY A 1 91 ? 3.205 7.014 18.893 1.00 76.12 91 GLY A O 1
ATOM 758 N N . ASN A 1 92 ? 1.823 6.300 17.263 1.00 81.94 92 ASN A N 1
ATOM 759 C CA . ASN A 1 92 ? 2.675 6.611 16.114 1.00 81.94 92 ASN A CA 1
ATOM 760 C C . ASN A 1 92 ? 1.931 7.522 15.128 1.00 81.94 92 ASN A C 1
ATOM 762 O O . ASN A 1 92 ? 0.747 7.780 15.315 1.00 81.94 92 ASN A O 1
ATOM 766 N N . ALA A 1 93 ? 2.607 7.977 14.070 1.00 82.56 93 ALA A N 1
ATOM 767 C CA . ALA A 1 93 ? 2.036 8.881 13.067 1.00 82.56 93 ALA A CA 1
ATOM 768 C C . ALA A 1 93 ? 0.697 8.391 12.477 1.00 82.56 93 ALA A C 1
ATOM 770 O O . ALA A 1 93 ? -0.232 9.188 12.346 1.00 82.56 93 ALA A O 1
ATOM 771 N N . ALA A 1 94 ? 0.561 7.083 12.220 1.00 83.44 94 ALA A N 1
ATOM 772 C CA . ALA A 1 94 ? -0.664 6.499 11.672 1.00 83.44 94 ALA A CA 1
ATOM 773 C C . ALA A 1 94 ? -1.875 6.666 12.608 1.00 83.44 94 ALA A C 1
ATOM 775 O O . ALA A 1 94 ? -3.011 6.785 12.151 1.00 83.44 94 ALA A O 1
ATOM 776 N N . ALA A 1 95 ? -1.637 6.727 13.923 1.00 84.56 95 ALA A N 1
ATOM 777 C CA . ALA A 1 95 ? -2.688 6.962 14.907 1.00 84.56 95 ALA A CA 1
ATOM 778 C C . ALA A 1 95 ? -3.243 8.395 14.872 1.00 84.56 95 ALA A C 1
ATOM 780 O O . ALA A 1 95 ? -4.354 8.617 15.344 1.00 84.56 95 ALA A O 1
ATOM 781 N N . TYR A 1 96 ? -2.480 9.357 14.342 1.00 90.81 96 TYR A N 1
ATOM 782 C CA . TYR A 1 96 ? -2.862 10.771 14.313 1.00 90.81 96 TYR A CA 1
ATOM 783 C C . TYR A 1 96 ? -3.386 11.214 12.944 1.00 90.81 96 TYR A C 1
ATOM 785 O O . TYR A 1 96 ? -4.219 12.107 12.856 1.00 90.81 96 TYR A O 1
ATOM 793 N N . ASN A 1 97 ? -2.953 10.584 11.855 1.00 92.75 97 ASN A N 1
ATOM 794 C CA . ASN A 1 97 ? -3.508 10.873 10.529 1.00 92.75 97 ASN A CA 1
ATOM 795 C C . ASN A 1 97 ? -4.659 9.928 10.127 1.00 92.75 97 ASN A C 1
ATOM 797 O O . ASN A 1 97 ? -5.257 10.123 9.072 1.00 92.75 97 ASN A O 1
ATOM 801 N N . GLY A 1 98 ? -4.967 8.916 10.949 1.00 93.38 98 GLY A N 1
ATOM 802 C CA . GLY A 1 98 ? -6.066 7.973 10.729 1.00 93.38 98 GLY A CA 1
ATOM 803 C C . GLY A 1 98 ? -5.790 6.916 9.659 1.00 93.38 98 GLY A C 1
ATOM 804 O O . GLY A 1 98 ? -6.705 6.214 9.248 1.00 93.38 98 GLY A O 1
ATOM 805 N N . SER A 1 99 ? -4.545 6.773 9.200 1.00 94.19 99 SER A N 1
ATOM 806 C CA . SER A 1 99 ? -4.217 5.937 8.042 1.00 94.19 99 SER A CA 1
ATOM 807 C C . SER A 1 99 ? -4.377 4.437 8.262 1.00 94.19 99 SER A C 1
ATOM 809 O O . SER A 1 99 ? -4.465 3.692 7.294 1.00 94.19 99 SER A O 1
ATOM 811 N N . LEU A 1 100 ? -4.425 3.988 9.516 1.00 94.25 100 LEU A N 1
ATOM 812 C CA . LEU A 1 100 ? -4.619 2.584 9.887 1.00 94.25 100 LEU A CA 1
ATOM 813 C C . LEU A 1 100 ? -5.803 2.399 10.845 1.00 94.25 100 LEU A C 1
ATOM 815 O O . LEU A 1 100 ? -5.802 1.475 11.668 1.00 94.25 100 LEU A O 1
ATOM 819 N N . PHE A 1 101 ? -6.793 3.286 10.749 1.00 96.44 101 PHE A N 1
ATOM 820 C CA . PHE A 1 101 ? -8.076 3.163 11.427 1.00 96.44 101 PHE A CA 1
ATOM 821 C C . PHE A 1 101 ? -9.227 3.224 10.431 1.00 96.44 101 PHE A C 1
ATOM 823 O O . PHE A 1 101 ? -9.126 3.849 9.378 1.00 96.44 101 PHE A O 1
ATOM 830 N N . ALA A 1 102 ? -10.328 2.600 10.821 1.00 97.81 102 ALA A N 1
ATOM 831 C CA . ALA A 1 102 ? -11.617 2.720 10.169 1.00 97.81 102 ALA A CA 1
ATOM 832 C C . ALA A 1 102 ? -12.692 2.921 11.238 1.00 97.81 102 ALA A C 1
ATOM 834 O O . ALA A 1 102 ? -12.540 2.485 12.384 1.00 97.81 102 ALA A O 1
ATOM 835 N N . VAL A 1 103 ? -13.778 3.574 10.863 1.00 98.31 103 VAL A N 1
ATOM 836 C CA . VAL A 1 103 ? -15.023 3.571 11.620 1.00 98.31 103 VAL A CA 1
ATOM 837 C C . VAL A 1 103 ? -15.920 2.512 11.007 1.00 98.31 103 VAL A C 1
ATOM 839 O O . VAL A 1 103 ? -16.043 2.438 9.788 1.00 98.31 103 VAL A O 1
ATOM 842 N N . GLN A 1 104 ? -16.529 1.700 11.860 1.00 98.12 104 GLN A N 1
ATOM 843 C CA . GLN A 1 104 ? -17.591 0.781 11.487 1.00 98.12 104 GLN A CA 1
ATOM 844 C C . GLN A 1 104 ? -18.752 0.981 12.455 1.00 98.12 104 GLN A C 1
ATOM 846 O O . GLN A 1 104 ? -18.553 0.897 13.671 1.00 98.12 104 GLN A O 1
ATOM 851 N N . ASP A 1 105 ? -19.935 1.283 11.925 1.00 97.06 105 ASP A N 1
ATOM 852 C CA . ASP A 1 105 ? -21.169 1.483 12.696 1.00 97.06 105 ASP A CA 1
ATOM 853 C C . ASP A 1 105 ? -20.989 2.489 13.850 1.00 97.06 105 ASP A C 1
ATOM 855 O O . ASP A 1 105 ? -21.327 2.241 15.009 1.00 97.06 105 ASP A O 1
ATOM 859 N N . GLY A 1 106 ? -20.347 3.621 13.540 1.00 95.62 106 GLY A N 1
ATOM 860 C CA . GLY A 1 106 ? -20.061 4.696 14.496 1.00 95.62 106 GLY A CA 1
ATOM 861 C C . GLY A 1 106 ? -18.959 4.388 15.519 1.00 95.62 106 GLY A C 1
ATOM 862 O O . GLY A 1 106 ? -18.713 5.193 16.419 1.00 95.62 106 GLY A O 1
ATOM 863 N N . ARG A 1 107 ? -18.267 3.246 15.412 1.00 96.38 107 ARG A N 1
ATOM 864 C CA . ARG A 1 107 ? -17.185 2.856 16.327 1.00 96.38 107 ARG A CA 1
ATOM 865 C C . ARG A 1 107 ? -15.842 2.781 15.615 1.00 96.38 107 ARG A C 1
ATOM 867 O O . ARG A 1 107 ? -15.704 2.151 14.574 1.00 96.38 107 ARG A O 1
ATOM 874 N N . LEU A 1 108 ? -14.818 3.366 16.229 1.00 97.75 108 LEU A N 1
ATOM 875 C CA . LEU A 1 108 ? -13.450 3.334 15.719 1.00 97.75 108 LEU A CA 1
ATOM 876 C C . LEU A 1 108 ? -12.809 1.961 15.959 1.00 97.75 108 LEU A C 1
ATOM 878 O O . LEU A 1 108 ? -12.885 1.409 17.061 1.00 97.75 108 LEU A O 1
ATOM 882 N N . ARG A 1 109 ? -12.111 1.434 14.955 1.00 97.25 109 ARG A N 1
ATOM 883 C CA . ARG A 1 109 ? -11.340 0.193 15.039 1.00 97.25 109 ARG A CA 1
ATOM 884 C C . ARG A 1 109 ? -10.059 0.246 14.216 1.00 97.25 109 ARG A C 1
ATOM 886 O O . ARG A 1 109 ? -9.867 1.097 13.351 1.00 97.25 109 ARG A O 1
ATOM 893 N N . ARG A 1 110 ? -9.172 -0.703 14.498 1.00 96.62 110 ARG A N 1
ATOM 894 C CA . ARG A 1 110 ? -8.051 -1.053 13.615 1.00 96.62 110 ARG A CA 1
ATOM 895 C C . ARG A 1 110 ? -8.538 -1.823 12.385 1.00 96.62 110 ARG A C 1
ATOM 897 O O . ARG A 1 110 ? -9.686 -2.264 12.341 1.00 96.62 110 ARG A O 1
ATOM 904 N N . LEU A 1 111 ? -7.640 -2.020 11.426 1.00 97.44 111 LEU A N 1
ATOM 905 C CA . LEU A 1 111 ? -7.831 -2.959 10.326 1.00 97.44 111 LEU A CA 1
ATOM 906 C C . LEU A 1 111 ? -7.684 -4.401 10.836 1.00 97.44 111 LEU A C 1
ATOM 908 O O . LEU A 1 111 ? -6.805 -4.689 11.655 1.00 97.44 111 LEU A O 1
ATOM 912 N N . SER A 1 112 ? -8.536 -5.311 10.377 1.00 97.31 112 SER A N 1
ATOM 913 C CA . SER A 1 112 ? -8.459 -6.742 10.684 1.00 97.31 112 SER A CA 1
ATOM 914 C C . SER A 1 112 ? -7.291 -7.414 9.941 1.00 97.31 112 SER A C 1
ATOM 916 O O . SER A 1 112 ? -6.757 -6.847 8.990 1.00 97.31 112 SER A O 1
ATOM 918 N N . PRO A 1 113 ? -6.853 -8.622 10.343 1.00 96.94 113 PRO A N 1
ATOM 919 C CA . PRO A 1 113 ? -5.851 -9.368 9.581 1.00 96.94 113 PRO A CA 1
ATOM 920 C C . PRO A 1 113 ? -6.248 -9.623 8.123 1.00 96.94 113 PRO A C 1
ATOM 922 O O . PRO A 1 113 ? -5.396 -9.478 7.254 1.00 96.94 113 PRO A O 1
ATOM 925 N N . ILE A 1 114 ? -7.523 -9.928 7.856 1.00 97.62 114 ILE A N 1
ATOM 926 C CA . ILE A 1 114 ? -8.047 -10.129 6.494 1.00 97.62 114 ILE A CA 1
ATOM 927 C C . ILE A 1 114 ? -7.975 -8.822 5.698 1.00 97.62 114 ILE A C 1
ATOM 929 O O . ILE A 1 114 ? -7.508 -8.793 4.564 1.00 97.62 114 ILE A O 1
ATOM 933 N N . GLU A 1 115 ? -8.352 -7.700 6.311 1.00 98.19 115 GLU A N 1
ATOM 934 C CA . GLU A 1 115 ? -8.217 -6.387 5.676 1.00 98.19 115 GLU A CA 1
ATOM 935 C C . GLU A 1 115 ? -6.742 -6.046 5.419 1.00 98.19 115 GLU A C 1
ATOM 937 O O . GLU A 1 115 ? -6.413 -5.498 4.374 1.00 98.19 115 GLU A O 1
ATOM 942 N N . CYS A 1 116 ? -5.822 -6.422 6.313 1.00 98.00 116 CYS A N 1
ATOM 943 C CA . CYS A 1 116 ? -4.384 -6.274 6.084 1.00 98.00 116 CYS A CA 1
ATOM 944 C C . CYS A 1 116 ? -3.838 -7.217 4.991 1.00 98.00 116 CYS A C 1
ATOM 946 O O . CYS A 1 116 ? -2.888 -6.841 4.306 1.00 98.00 116 CYS A O 1
ATOM 948 N N . GLU A 1 117 ? -4.410 -8.409 4.799 1.00 98.50 117 GLU A N 1
ATOM 949 C CA . GLU A 1 117 ? -4.109 -9.286 3.656 1.00 98.50 117 GLU A CA 1
ATOM 950 C C . GLU A 1 117 ? -4.520 -8.600 2.351 1.00 98.50 117 GLU A C 1
ATOM 952 O O . GLU A 1 117 ? -3.675 -8.410 1.474 1.00 98.50 117 GLU A O 1
ATOM 957 N N . ARG A 1 118 ? -5.761 -8.096 2.279 1.00 98.44 118 ARG A N 1
ATOM 958 C CA . ARG A 1 118 ? -6.268 -7.297 1.149 1.00 98.44 118 ARG A CA 1
ATOM 959 C C . ARG A 1 118 ? -5.407 -6.051 0.897 1.00 98.44 118 ARG A C 1
ATOM 961 O O . ARG A 1 118 ? -5.078 -5.757 -0.249 1.00 98.44 118 ARG A O 1
ATOM 968 N N . LEU A 1 119 ? -4.980 -5.355 1.957 1.00 98.12 119 LEU A N 1
ATOM 969 C CA . LEU A 1 119 ? -4.104 -4.172 1.910 1.00 98.12 119 LEU A CA 1
ATOM 970 C C . LEU A 1 119 ? -2.720 -4.466 1.305 1.00 98.12 119 LEU A C 1
ATOM 972 O O . LEU A 1 119 ? -2.068 -3.558 0.790 1.00 98.12 119 LEU A O 1
ATOM 976 N N . MET A 1 120 ? -2.260 -5.715 1.398 1.00 98.25 120 MET A N 1
ATOM 977 C CA . MET A 1 120 ? -0.985 -6.199 0.857 1.00 98.25 120 MET A CA 1
ATOM 978 C C . MET A 1 120 ? -1.152 -6.980 -0.463 1.00 98.25 120 MET A C 1
ATOM 980 O O . MET A 1 120 ? -0.151 -7.317 -1.097 1.00 98.25 120 MET A O 1
ATOM 984 N N . GLY A 1 121 ? -2.394 -7.240 -0.887 1.00 98.25 121 GLY A N 1
ATOM 985 C CA . GLY A 1 121 ? -2.748 -8.009 -2.082 1.00 98.25 121 GLY A CA 1
ATOM 986 C C . GLY A 1 121 ? -2.662 -9.529 -1.923 1.00 98.25 121 GLY A C 1
ATOM 987 O O . GLY A 1 121 ? -2.585 -10.235 -2.926 1.00 98.25 121 GLY A O 1
ATOM 988 N N . PHE A 1 122 ? -2.649 -10.039 -0.690 1.00 98.56 122 PHE A N 1
ATOM 989 C CA . PHE A 1 122 ? -2.738 -11.475 -0.429 1.00 98.56 122 PHE A CA 1
ATOM 990 C C . PHE A 1 122 ? -4.185 -11.976 -0.560 1.00 98.56 122 PHE A C 1
ATOM 992 O O . PHE A 1 122 ? -5.115 -11.208 -0.297 1.00 98.56 122 PHE A O 1
ATOM 999 N N . PRO A 1 123 ? -4.386 -13.261 -0.913 1.00 97.81 123 PRO A N 1
ATOM 1000 C CA . PRO A 1 123 ? -5.675 -13.924 -0.747 1.00 97.81 123 PRO A CA 1
ATOM 1001 C C . PRO A 1 123 ? -6.175 -13.839 0.699 1.00 97.81 123 PRO A C 1
ATOM 1003 O O . PRO A 1 123 ? -5.385 -13.782 1.646 1.00 97.81 123 PRO A O 1
ATOM 1006 N N . GLU A 1 124 ? -7.489 -13.871 0.877 1.00 96.38 124 GLU A N 1
ATOM 1007 C CA . GLU A 1 124 ? -8.086 -13.902 2.211 1.00 96.38 124 GLU A CA 1
ATOM 1008 C C . GLU A 1 124 ? -7.735 -15.204 2.929 1.00 96.38 124 GLU A C 1
ATOM 1010 O O . GLU A 1 124 ? -7.760 -16.284 2.341 1.00 96.38 124 GLU A O 1
ATOM 1015 N N . GLY A 1 125 ? -7.362 -15.094 4.202 1.00 96.75 125 GLY A N 1
ATOM 1016 C CA . GLY A 1 125 ? -6.918 -16.233 4.998 1.00 96.75 125 GLY A CA 1
ATOM 1017 C C . GLY A 1 125 ? -5.493 -16.692 4.686 1.00 96.75 125 GLY A C 1
ATOM 1018 O O . GLY A 1 125 ? -5.043 -17.670 5.272 1.00 96.75 125 GLY A O 1
ATOM 1019 N N . TYR A 1 126 ? -4.737 -15.993 3.828 1.00 97.88 126 TYR A N 1
ATOM 1020 C CA . TYR A 1 126 ? -3.374 -16.402 3.457 1.00 97.88 126 TYR A CA 1
ATOM 1021 C C . TYR A 1 126 ? -2.437 -16.563 4.663 1.00 97.88 126 TYR A C 1
ATOM 1023 O O . TYR A 1 126 ? -1.577 -17.440 4.683 1.00 97.88 126 TYR A O 1
ATOM 1031 N N . THR A 1 127 ? -2.590 -15.715 5.683 1.00 97.44 127 THR A N 1
ATOM 1032 C CA . THR A 1 127 ? -1.800 -15.804 6.920 1.00 97.44 127 THR A CA 1
ATOM 1033 C C . THR A 1 127 ? -2.505 -16.577 8.032 1.00 97.44 127 THR A C 1
ATOM 1035 O O . THR A 1 127 ? -1.958 -16.692 9.131 1.00 97.44 127 THR A O 1
ATOM 1038 N N . ASP A 1 128 ? -3.695 -17.118 7.767 1.00 96.62 128 ASP A N 1
ATOM 1039 C CA . ASP A 1 128 ? -4.489 -17.900 8.713 1.00 96.62 128 ASP A CA 1
ATOM 1040 C C . ASP A 1 128 ? -4.034 -19.363 8.755 1.00 96.62 128 ASP A C 1
ATOM 1042 O O . ASP A 1 128 ? -4.723 -20.295 8.352 1.00 96.62 128 ASP A O 1
ATOM 1046 N N . ILE A 1 129 ? -2.801 -19.552 9.216 1.00 95.44 129 ILE A N 1
ATOM 1047 C CA . ILE A 1 129 ? -2.171 -20.866 9.342 1.00 95.44 129 ILE A CA 1
ATOM 1048 C C . ILE A 1 129 ? -2.267 -21.392 10.777 1.00 95.44 129 ILE A C 1
ATOM 1050 O O . ILE A 1 129 ? -2.495 -20.633 11.727 1.00 95.44 129 ILE A O 1
ATOM 1054 N N . SER A 1 130 ? -2.031 -22.696 10.948 1.00 94.44 130 SER A N 1
ATOM 1055 C CA . SER A 1 130 ? -1.947 -23.330 12.269 1.00 94.44 130 SER A CA 1
ATOM 1056 C C . SER A 1 130 ? -0.954 -22.591 13.177 1.00 94.44 130 SER A C 1
ATOM 1058 O O . SER A 1 130 ? 0.116 -22.176 12.734 1.00 94.44 130 SER A O 1
ATOM 1060 N N . ALA A 1 131 ? -1.324 -22.407 14.447 1.00 92.94 131 ALA A N 1
ATOM 1061 C CA . ALA A 1 131 ? -0.592 -21.632 15.456 1.00 92.94 131 ALA A CA 1
ATOM 1062 C C . ALA A 1 131 ? -0.436 -20.120 15.178 1.00 92.94 131 ALA A C 1
ATOM 1064 O O . ALA A 1 131 ? 0.232 -19.423 15.950 1.00 92.94 131 ALA A O 1
ATOM 1065 N N . SER A 1 132 ? -1.063 -19.575 14.130 1.00 94.38 132 SER A N 1
ATOM 1066 C CA . SER A 1 132 ? -1.063 -18.130 13.920 1.00 94.38 132 SER A CA 1
ATOM 1067 C C . SER A 1 132 ? -1.904 -17.419 14.987 1.00 94.38 132 SER A C 1
ATOM 1069 O O . SER A 1 132 ? -2.977 -17.853 15.399 1.00 94.38 132 SER A O 1
ATOM 1071 N N . THR A 1 133 ? -1.391 -16.290 15.464 1.00 94.88 133 THR A N 1
ATOM 1072 C CA . THR A 1 133 ? -2.133 -15.342 16.292 1.00 94.88 133 THR A CA 1
ATOM 1073 C C . THR A 1 133 ? -2.389 -14.085 15.475 1.00 94.88 133 THR A C 1
ATOM 1075 O O . THR A 1 133 ? -1.639 -13.758 14.554 1.00 94.88 133 THR A O 1
ATOM 1078 N N . ARG A 1 134 ? -3.386 -13.286 15.860 1.00 94.38 134 ARG A N 1
ATOM 1079 C CA . ARG A 1 134 ? -3.623 -11.975 15.235 1.00 94.38 134 ARG A CA 1
ATOM 1080 C C . ARG A 1 134 ? -2.351 -11.114 15.164 1.00 94.38 134 ARG A C 1
ATOM 1082 O O . ARG A 1 134 ? -2.093 -10.469 14.154 1.00 94.38 134 ARG A O 1
ATOM 1089 N N . THR A 1 135 ? -1.539 -11.117 16.222 1.00 94.50 135 THR A N 1
ATOM 1090 C CA . THR A 1 135 ? -0.292 -10.340 16.269 1.00 94.50 135 THR A CA 1
ATOM 1091 C C . THR A 1 135 ? 0.752 -10.870 15.290 1.00 94.50 135 THR A C 1
ATOM 1093 O O . THR A 1 135 ? 1.372 -10.070 14.594 1.00 94.50 135 THR A O 1
ATOM 1096 N N . THR A 1 136 ? 0.933 -12.191 15.197 1.00 96.25 136 THR A N 1
ATOM 1097 C CA . THR A 1 136 ? 1.902 -12.781 14.259 1.00 96.25 136 THR A CA 1
ATOM 1098 C C . THR A 1 136 ? 1.452 -12.604 12.810 1.00 96.25 136 THR A C 1
ATOM 1100 O O . THR A 1 136 ? 2.296 -12.355 11.955 1.00 96.25 136 THR A O 1
ATOM 1103 N N . ARG A 1 137 ? 0.137 -12.625 12.537 1.00 97.38 137 ARG A N 1
ATOM 1104 C CA . ARG A 1 137 ? -0.429 -12.294 11.216 1.00 97.38 137 ARG A CA 1
ATOM 1105 C C . ARG A 1 137 ? -0.083 -10.861 10.803 1.00 97.38 137 ARG A C 1
ATOM 1107 O O . ARG A 1 137 ? 0.499 -10.657 9.741 1.00 97.38 137 ARG A O 1
ATOM 1114 N N . TYR A 1 138 ? -0.315 -9.870 11.672 1.00 96.69 138 TYR A N 1
ATOM 1115 C CA . TYR A 1 138 ? 0.108 -8.487 11.399 1.00 96.69 138 TYR A CA 1
ATOM 1116 C C . TYR A 1 138 ? 1.622 -8.350 11.205 1.00 96.69 138 TYR A C 1
ATOM 1118 O O . TYR A 1 138 ? 2.064 -7.594 10.341 1.00 96.69 138 TYR A O 1
ATOM 1126 N N . GLN A 1 139 ? 2.421 -9.072 11.996 1.00 96.75 139 GLN A N 1
ATOM 1127 C CA . GLN A 1 139 ? 3.877 -9.042 11.885 1.00 96.75 139 GLN A CA 1
ATOM 1128 C C . GLN A 1 139 ? 4.354 -9.585 10.536 1.00 96.75 139 GLN A C 1
ATOM 1130 O O . GLN A 1 139 ? 5.186 -8.947 9.889 1.00 96.75 139 GLN A O 1
ATOM 1135 N N . ALA A 1 140 ? 3.804 -10.722 10.103 1.00 97.06 140 ALA A N 1
ATOM 1136 C CA . ALA A 1 140 ? 4.095 -11.320 8.807 1.00 97.06 140 ALA A CA 1
ATOM 1137 C C . ALA A 1 140 ? 3.724 -10.363 7.665 1.00 97.06 140 ALA A C 1
ATOM 1139 O O . ALA A 1 140 ? 4.573 -10.044 6.837 1.00 97.06 140 ALA A O 1
ATOM 1140 N N . LEU A 1 141 ? 2.503 -9.817 7.677 1.00 97.81 141 LEU A N 1
ATOM 1141 C CA . LEU A 1 141 ? 2.022 -8.882 6.654 1.00 97.81 141 LEU A CA 1
ATOM 1142 C C . LEU A 1 141 ? 2.858 -7.598 6.602 1.00 97.81 141 LEU A C 1
ATOM 1144 O O . LEU A 1 141 ? 3.287 -7.183 5.529 1.00 97.81 141 LEU A O 1
ATOM 1148 N N . GLY A 1 142 ? 3.160 -6.995 7.755 1.00 95.88 142 GLY A N 1
ATOM 1149 C CA . GLY A 1 142 ? 3.961 -5.772 7.825 1.00 95.88 142 GLY A CA 1
ATOM 1150 C C . GLY A 1 142 ? 5.398 -5.946 7.317 1.00 95.88 142 GLY A C 1
ATOM 1151 O O . GLY A 1 142 ? 5.960 -5.007 6.747 1.00 95.88 142 GLY A O 1
ATOM 1152 N N . ASN A 1 143 ? 5.978 -7.142 7.470 1.00 96.94 143 ASN A N 1
ATOM 1153 C CA . ASN A 1 143 ? 7.302 -7.494 6.942 1.00 96.94 143 ASN A CA 1
ATOM 1154 C C . ASN A 1 143 ? 7.281 -7.944 5.471 1.00 96.94 143 ASN A C 1
ATOM 1156 O O . ASN A 1 143 ? 8.334 -7.991 4.840 1.00 96.94 143 ASN A O 1
ATOM 1160 N N . SER A 1 144 ? 6.109 -8.257 4.922 1.00 97.44 144 SER A N 1
ATOM 1161 C CA . SER A 1 144 ? 5.977 -8.846 3.591 1.00 97.44 144 SER A CA 1
ATOM 1162 C C . SER A 1 144 ? 6.148 -7.831 2.452 1.00 97.44 144 SER A C 1
ATOM 1164 O O . SER A 1 144 ? 6.308 -6.618 2.653 1.00 97.44 144 SER A O 1
ATOM 1166 N N . TRP A 1 145 ? 6.104 -8.333 1.225 1.00 97.50 145 TRP A N 1
ATOM 1167 C CA . TRP A 1 145 ? 6.093 -7.542 0.000 1.00 97.50 145 TRP A CA 1
ATOM 1168 C C . TRP A 1 145 ? 4.664 -7.367 -0.514 1.00 97.50 145 TRP A C 1
ATOM 1170 O O . TRP A 1 145 ? 3.807 -8.221 -0.303 1.00 97.50 145 TRP A O 1
ATOM 1180 N N . ALA A 1 146 ? 4.401 -6.233 -1.166 1.00 98.38 146 ALA A N 1
ATOM 1181 C CA . ALA A 1 146 ? 3.118 -5.991 -1.815 1.00 98.38 146 ALA A CA 1
ATOM 1182 C C . ALA A 1 146 ? 2.990 -6.920 -3.027 1.00 98.38 146 ALA A C 1
ATOM 1184 O O . ALA A 1 146 ? 3.765 -6.799 -3.979 1.00 98.38 146 ALA A O 1
ATOM 1185 N N . VAL A 1 147 ? 2.020 -7.833 -2.984 1.00 98.69 147 VAL A N 1
ATOM 1186 C CA . VAL A 1 147 ? 1.866 -8.904 -3.978 1.00 98.69 147 VAL A CA 1
ATOM 1187 C C . VAL A 1 147 ? 1.767 -8.362 -5.409 1.00 98.69 147 VAL A C 1
ATOM 1189 O O . VAL A 1 147 ? 2.510 -8.853 -6.256 1.00 98.69 147 VAL A O 1
ATOM 1192 N N . PRO A 1 148 ? 0.963 -7.321 -5.711 1.00 98.69 148 PRO A N 1
ATOM 1193 C CA . PRO A 1 148 ? 0.844 -6.799 -7.072 1.00 98.69 148 PRO A CA 1
ATOM 1194 C C . PRO A 1 148 ? 2.143 -6.206 -7.628 1.00 98.69 148 PRO A C 1
ATOM 1196 O O . PRO A 1 148 ? 2.389 -6.322 -8.823 1.00 98.69 148 PRO A O 1
ATOM 1199 N N . VAL A 1 149 ? 3.001 -5.625 -6.778 1.00 98.69 149 VAL A N 1
ATOM 1200 C CA . VAL A 1 149 ? 4.300 -5.083 -7.216 1.00 98.69 149 VAL A CA 1
ATOM 1201 C C . VAL A 1 149 ? 5.252 -6.219 -7.577 1.00 98.69 149 VAL A C 1
ATOM 1203 O O . VAL A 1 149 ? 5.880 -6.200 -8.630 1.00 98.69 149 VAL A O 1
ATOM 1206 N N . VAL A 1 150 ? 5.336 -7.243 -6.721 1.00 98.50 150 VAL A N 1
ATOM 1207 C CA . VAL A 1 150 ? 6.188 -8.417 -6.975 1.00 98.50 150 VAL A CA 1
ATOM 1208 C C . VAL A 1 150 ? 5.701 -9.181 -8.202 1.00 98.50 150 VAL A C 1
ATOM 1210 O O . VAL A 1 150 ? 6.516 -9.605 -9.013 1.00 98.50 150 VAL A O 1
ATOM 1213 N N . LYS A 1 151 ? 4.380 -9.310 -8.366 1.00 98.62 151 LYS A N 1
ATOM 1214 C CA . LYS A 1 151 ? 3.766 -9.898 -9.556 1.00 98.62 151 LYS A CA 1
ATOM 1215 C C . LYS A 1 151 ? 4.150 -9.123 -10.819 1.00 98.62 151 LYS A C 1
ATOM 1217 O O . LYS A 1 151 ? 4.609 -9.750 -11.762 1.00 98.62 151 LYS A O 1
ATOM 1222 N N . TRP A 1 152 ? 4.050 -7.792 -10.803 1.00 98.50 152 TRP A N 1
ATOM 1223 C CA . TRP A 1 152 ? 4.446 -6.945 -11.934 1.00 98.50 152 TRP A CA 1
ATOM 1224 C C . TRP A 1 152 ? 5.923 -7.138 -12.317 1.00 98.50 152 TRP A C 1
ATOM 1226 O O . TRP A 1 152 ? 6.231 -7.311 -13.491 1.00 98.50 152 TRP A O 1
ATOM 1236 N N . ILE A 1 153 ? 6.840 -7.203 -11.342 1.00 98.50 153 ILE A N 1
ATOM 1237 C CA . ILE A 1 153 ? 8.261 -7.496 -11.617 1.00 98.50 153 ILE A CA 1
ATOM 1238 C C . ILE A 1 153 ? 8.427 -8.918 -12.174 1.00 98.50 153 ILE A C 1
ATOM 1240 O O . ILE A 1 153 ? 9.151 -9.122 -13.145 1.00 98.50 153 ILE A O 1
ATOM 1244 N N . GLY A 1 154 ? 7.760 -9.905 -11.571 1.00 98.19 154 GLY A N 1
ATOM 1245 C CA . GLY A 1 154 ? 7.846 -11.313 -11.963 1.00 98.19 154 GLY A CA 1
ATOM 1246 C C . GLY A 1 154 ? 7.347 -11.579 -13.383 1.00 98.19 154 GLY A C 1
ATOM 1247 O O . GLY A 1 154 ? 8.018 -12.275 -14.135 1.00 98.19 154 GLY A O 1
ATOM 1248 N N . GLU A 1 155 ? 6.215 -10.987 -13.770 1.00 97.94 155 GLU A N 1
ATOM 1249 C CA . GLU A 1 155 ? 5.665 -11.072 -15.131 1.00 97.94 155 GLU A CA 1
ATOM 1250 C C . GLU A 1 155 ? 6.631 -10.485 -16.165 1.00 97.94 155 GLU A C 1
ATOM 1252 O O . GLU A 1 155 ? 6.782 -11.028 -17.255 1.00 97.94 155 GLU A O 1
ATOM 1257 N N . ARG A 1 156 ? 7.340 -9.413 -15.804 1.00 97.38 156 ARG A N 1
ATOM 1258 C CA . ARG A 1 156 ? 8.345 -8.782 -16.662 1.00 97.38 156 ARG A CA 1
ATOM 1259 C C . ARG A 1 156 ? 9.623 -9.612 -16.770 1.00 97.38 156 ARG A C 1
ATOM 1261 O O . ARG A 1 156 ? 10.158 -9.742 -17.862 1.00 97.38 156 ARG A O 1
ATOM 1268 N N . LEU A 1 157 ? 10.073 -10.243 -15.684 1.00 96.69 157 LEU A N 1
ATOM 1269 C CA . LEU A 1 157 ? 11.243 -11.133 -15.702 1.00 96.69 157 LEU A CA 1
ATOM 1270 C C . LEU A 1 157 ? 11.097 -12.317 -16.669 1.00 96.69 157 LEU A C 1
ATOM 1272 O O . LEU A 1 157 ? 12.100 -12.778 -17.204 1.00 96.69 157 LEU A O 1
ATOM 1276 N N . ILE A 1 158 ? 9.875 -12.815 -16.873 1.00 96.12 158 ILE A N 1
ATOM 1277 C CA . ILE A 1 158 ? 9.592 -13.962 -17.751 1.00 96.12 158 ILE A CA 1
ATOM 1278 C C . ILE A 1 158 ? 9.032 -13.556 -19.121 1.00 96.12 158 ILE A C 1
ATOM 1280 O O . ILE A 1 158 ? 8.675 -14.423 -19.914 1.00 96.12 158 ILE A O 1
ATOM 1284 N N . SER A 1 159 ? 8.897 -12.256 -19.389 1.00 94.38 159 SER A N 1
ATOM 1285 C CA . SER A 1 159 ? 8.306 -11.760 -20.629 1.00 94.38 159 SER A CA 1
ATOM 1286 C C . SER A 1 159 ? 9.331 -11.745 -21.761 1.00 94.38 159 SER A C 1
ATOM 1288 O O . SER A 1 159 ? 10.384 -11.122 -21.656 1.00 94.38 159 SER A O 1
ATOM 1290 N N . GLU A 1 160 ? 8.990 -12.386 -22.878 1.00 87.25 160 GLU A N 1
ATOM 1291 C CA . GLU A 1 160 ? 9.818 -12.415 -24.092 1.00 87.25 160 GLU A CA 1
ATOM 1292 C C . GLU A 1 160 ? 9.650 -11.158 -24.962 1.00 87.25 160 GLU A C 1
ATOM 1294 O O . GLU A 1 160 ? 10.396 -10.952 -25.917 1.00 87.25 160 GLU A O 1
ATOM 1299 N N . THR A 1 161 ? 8.664 -10.309 -24.654 1.00 90.50 161 THR A N 1
ATOM 1300 C CA . THR A 1 161 ? 8.251 -9.188 -25.515 1.00 90.50 161 THR A CA 1
ATOM 1301 C C . THR A 1 161 ? 8.501 -7.819 -24.888 1.00 90.50 161 THR A C 1
ATOM 1303 O O . THR A 1 161 ? 7.897 -6.833 -25.314 1.00 90.50 161 THR A O 1
ATOM 1306 N N . LEU A 1 162 ? 9.342 -7.729 -23.852 1.00 91.06 162 LEU A N 1
ATOM 1307 C CA . LEU A 1 162 ? 9.671 -6.433 -23.261 1.00 91.06 162 LEU A CA 1
ATOM 1308 C C . LEU A 1 162 ? 10.423 -5.539 -24.255 1.00 91.06 162 LEU A C 1
ATOM 1310 O O . LEU A 1 162 ? 11.318 -6.010 -24.963 1.00 91.06 162 LEU A O 1
ATOM 1314 N N . PRO A 1 163 ? 10.094 -4.236 -24.305 1.00 89.50 163 PRO A N 1
ATOM 1315 C CA . PRO A 1 163 ? 10.834 -3.303 -25.130 1.00 89.50 163 PRO A CA 1
ATOM 1316 C C . PRO A 1 163 ? 12.262 -3.160 -24.602 1.00 89.50 163 PRO A C 1
ATOM 1318 O O . PRO A 1 163 ? 12.485 -2.951 -23.413 1.00 89.50 163 PRO A O 1
ATOM 1321 N N . ARG A 1 164 ? 13.220 -3.210 -25.525 1.00 89.31 164 ARG A N 1
ATOM 1322 C CA . ARG A 1 164 ? 14.625 -2.907 -25.260 1.00 89.31 164 ARG A CA 1
ATOM 1323 C C . ARG A 1 164 ? 14.805 -1.402 -25.122 1.00 89.31 164 ARG A C 1
ATOM 1325 O O . ARG A 1 164 ? 14.609 -0.667 -26.096 1.00 89.31 164 ARG A O 1
ATOM 1332 N N . LEU A 1 165 ? 15.198 -0.940 -23.941 1.00 88.94 165 LEU A N 1
ATOM 1333 C CA . LEU A 1 165 ? 15.465 0.477 -23.698 1.00 88.94 165 LEU A CA 1
ATOM 1334 C C . LEU A 1 165 ? 16.786 0.917 -24.338 1.00 88.94 165 LEU A C 1
ATOM 1336 O O . LEU A 1 165 ? 16.887 2.058 -24.785 1.00 88.94 165 LEU A O 1
ATOM 1340 N N . ASN A 1 166 ? 17.753 -0.003 -24.459 1.00 86.25 166 ASN A N 1
ATOM 1341 C CA . ASN A 1 166 ? 19.076 0.227 -25.054 1.00 86.25 166 ASN A CA 1
ATOM 1342 C C . ASN A 1 166 ? 19.786 1.445 -24.439 1.00 86.25 166 ASN A C 1
ATOM 1344 O O . ASN A 1 166 ? 20.190 2.380 -25.137 1.00 86.25 166 ASN A O 1
ATOM 1348 N N . ILE A 1 167 ? 19.931 1.427 -23.113 1.00 86.06 167 ILE A N 1
ATOM 1349 C CA . ILE A 1 167 ? 20.645 2.465 -22.372 1.00 86.06 167 ILE A CA 1
ATOM 1350 C C . ILE A 1 167 ? 22.141 2.328 -22.667 1.00 86.06 167 ILE A C 1
ATOM 1352 O O . ILE A 1 167 ? 22.810 1.418 -22.189 1.00 86.06 167 ILE A O 1
ATOM 1356 N N . THR A 1 168 ? 22.658 3.231 -23.495 1.00 84.25 168 THR A N 1
ATOM 1357 C CA . THR A 1 168 ? 24.075 3.301 -23.880 1.00 84.25 168 THR A CA 1
ATOM 1358 C C . THR A 1 168 ? 24.689 4.614 -23.414 1.00 84.25 168 THR A C 1
ATOM 1360 O O . THR A 1 168 ? 23.975 5.587 -23.164 1.00 84.25 168 THR A O 1
ATOM 1363 N N . VAL A 1 169 ? 26.017 4.664 -23.304 1.00 83.31 169 VAL A N 1
ATOM 1364 C CA . VAL A 1 169 ? 26.750 5.879 -22.908 1.00 83.31 169 VAL A CA 1
ATOM 1365 C C . VAL A 1 169 ? 26.567 6.982 -23.947 1.00 83.31 169 VAL A C 1
ATOM 1367 O O . VAL A 1 169 ? 26.412 8.147 -23.594 1.00 83.31 169 VAL A O 1
ATOM 1370 N N . GLU A 1 170 ? 26.548 6.618 -25.229 1.00 82.44 170 GLU A N 1
ATOM 1371 C CA . GLU A 1 170 ? 26.344 7.539 -26.343 1.00 82.44 170 GLU A CA 1
ATOM 1372 C C . GLU A 1 170 ? 24.955 8.172 -26.288 1.00 82.44 170 GLU A C 1
ATOM 1374 O O . GLU A 1 170 ? 24.824 9.378 -26.497 1.00 82.44 170 GLU A O 1
ATOM 1379 N N . ALA A 1 171 ? 23.933 7.372 -25.967 1.00 79.25 171 ALA A N 1
ATOM 1380 C CA . ALA A 1 171 ? 22.582 7.868 -25.778 1.00 79.25 171 ALA A CA 1
ATOM 1381 C C . ALA A 1 171 ? 22.484 8.706 -24.491 1.00 79.25 171 ALA A C 1
ATOM 1383 O O . ALA A 1 171 ? 22.210 9.896 -24.519 1.00 79.25 171 ALA A O 1
ATOM 1384 N N . TYR A 1 172 ? 22.808 8.148 -23.332 1.00 81.88 172 TYR A N 1
ATOM 1385 C CA . TYR A 1 172 ? 22.509 8.775 -22.043 1.00 81.88 172 TYR A CA 1
ATOM 1386 C C . TYR A 1 172 ? 23.697 9.540 -21.452 1.00 81.88 172 TYR A C 1
ATOM 1388 O O . TYR A 1 172 ? 23.856 9.595 -20.236 1.00 81.88 172 TYR A O 1
ATOM 1396 N N . LYS A 1 173 ? 24.520 10.181 -22.294 1.00 82.81 173 LYS A N 1
ATOM 1397 C CA . LYS A 1 173 ? 25.778 10.834 -21.882 1.00 82.81 173 LYS A CA 1
ATOM 1398 C C . LYS A 1 173 ? 25.614 11.864 -20.759 1.00 82.81 173 LYS A C 1
ATOM 1400 O O . LYS A 1 173 ? 26.514 12.016 -19.944 1.00 82.81 173 LYS A O 1
ATOM 1405 N N . LEU A 1 174 ? 24.481 12.570 -20.715 1.00 84.75 174 LEU A N 1
ATOM 1406 C CA . LEU A 1 174 ? 24.179 13.557 -19.666 1.00 84.75 174 LEU A CA 1
ATOM 1407 C C . LEU A 1 174 ? 23.929 12.925 -18.290 1.00 84.75 174 LEU A C 1
ATOM 1409 O O . LEU A 1 174 ? 24.079 13.603 -17.280 1.00 84.75 174 LEU A O 1
ATOM 1413 N N . TYR A 1 175 ? 23.553 11.649 -18.269 1.00 86.00 175 TYR A N 1
ATOM 1414 C CA . TYR A 1 175 ? 23.241 10.881 -17.067 1.00 86.00 175 TYR A CA 1
ATOM 1415 C C . TYR A 1 175 ? 24.350 9.883 -16.713 1.00 86.00 175 TYR A C 1
ATOM 1417 O O . TYR A 1 175 ? 24.304 9.280 -15.647 1.00 86.00 175 TYR A O 1
ATOM 1425 N N . ALA A 1 176 ? 25.325 9.685 -17.607 1.00 88.56 176 ALA A N 1
ATOM 1426 C CA . ALA A 1 176 ? 26.366 8.679 -17.475 1.00 88.56 176 ALA A CA 1
ATOM 1427 C C . ALA A 1 176 ? 27.608 9.228 -16.757 1.00 88.56 176 ALA A C 1
ATOM 1429 O O . ALA A 1 176 ? 28.249 10.173 -17.219 1.00 88.56 176 ALA A O 1
ATOM 1430 N N . GLU A 1 177 ? 28.007 8.561 -15.681 1.00 89.25 177 GLU A N 1
ATOM 1431 C CA . GLU A 1 177 ? 29.287 8.747 -15.009 1.00 89.25 177 GLU A CA 1
ATOM 1432 C C . GLU A 1 177 ? 30.151 7.495 -15.190 1.00 89.25 177 GLU A C 1
ATOM 1434 O O . GLU A 1 177 ? 29.693 6.369 -14.994 1.00 89.25 177 GLU A O 1
ATOM 1439 N N . HIS A 1 178 ? 31.416 7.687 -15.567 1.00 87.81 178 HIS A N 1
ATOM 1440 C CA . HIS A 1 178 ? 32.393 6.604 -15.629 1.00 87.81 178 HIS A CA 1
ATOM 1441 C C . HIS A 1 178 ? 33.148 6.513 -14.302 1.00 87.81 178 HIS A C 1
ATOM 1443 O O . HIS A 1 178 ? 33.810 7.467 -13.883 1.00 87.81 178 HIS A O 1
ATOM 1449 N N . THR A 1 179 ? 33.073 5.360 -13.646 1.00 85.94 179 THR A N 1
ATOM 1450 C CA . THR A 1 179 ? 33.730 5.132 -12.361 1.00 85.94 179 THR A CA 1
ATOM 1451 C C . THR A 1 179 ? 35.209 4.793 -12.550 1.00 85.94 179 THR A C 1
ATOM 1453 O O . THR A 1 179 ? 35.658 4.368 -13.616 1.00 85.94 179 THR A O 1
ATOM 1456 N N . LYS A 1 180 ? 36.001 4.950 -11.483 1.00 83.31 180 LYS A N 1
ATOM 1457 C CA . LYS A 1 180 ? 37.431 4.586 -11.486 1.00 83.31 180 LYS A CA 1
ATOM 1458 C C . LYS A 1 180 ? 37.669 3.098 -11.762 1.00 83.31 180 LYS A C 1
ATOM 1460 O O . LYS A 1 180 ? 38.732 2.747 -12.264 1.00 83.31 180 LYS A O 1
ATOM 1465 N N . ASP A 1 181 ? 36.677 2.265 -11.464 1.00 81.50 181 ASP A N 1
ATOM 1466 C CA . ASP A 1 181 ? 36.726 0.811 -11.623 1.00 81.50 181 ASP A CA 1
ATOM 1467 C C . ASP A 1 181 ? 36.295 0.350 -13.028 1.00 81.50 181 ASP A C 1
ATOM 1469 O O . ASP A 1 181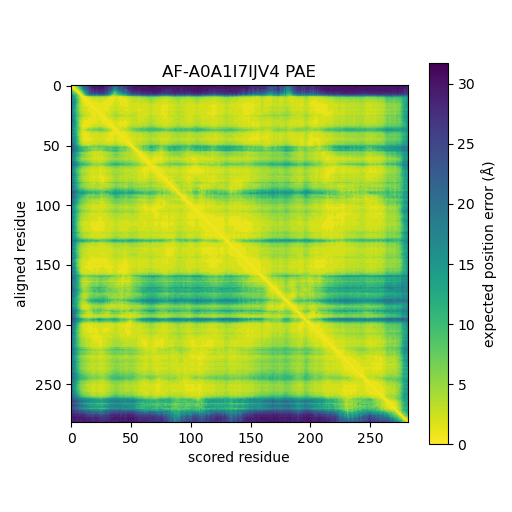 ? 36.206 -0.848 -13.284 1.00 81.50 181 ASP A O 1
ATOM 1473 N N . GLY A 1 182 ? 36.044 1.287 -13.953 1.00 82.12 182 GLY A N 1
ATOM 1474 C CA . GLY A 1 182 ? 35.673 0.976 -15.335 1.00 82.12 182 GLY A CA 1
ATOM 1475 C C . GLY A 1 182 ? 34.181 0.706 -15.547 1.00 82.12 182 GLY A C 1
ATOM 1476 O O . GLY A 1 182 ? 33.808 0.182 -16.594 1.00 82.12 182 GLY A O 1
ATOM 1477 N N . CYS A 1 183 ? 33.327 1.029 -14.570 1.00 84.56 183 CYS A N 1
ATOM 1478 C CA . CYS A 1 183 ? 31.877 0.884 -14.692 1.00 84.56 183 CYS A CA 1
ATOM 1479 C C . CYS A 1 183 ? 31.242 2.170 -15.223 1.00 84.56 183 CYS A C 1
ATOM 1481 O O . CYS A 1 183 ? 31.752 3.269 -15.007 1.00 84.56 183 CYS A O 1
ATOM 1483 N N . TYR A 1 184 ? 30.066 2.036 -15.827 1.00 87.94 184 TYR A N 1
ATOM 1484 C CA . TYR A 1 184 ? 29.187 3.165 -16.111 1.00 87.94 184 TYR A CA 1
ATOM 1485 C C . TYR A 1 184 ? 28.019 3.166 -15.129 1.00 87.94 184 TYR A C 1
ATOM 1487 O O . TYR A 1 184 ? 27.390 2.134 -14.904 1.00 87.94 184 TYR A O 1
ATOM 1495 N N . VAL A 1 185 ? 27.736 4.327 -14.546 1.00 90.06 185 VAL A N 1
ATOM 1496 C CA . VAL A 1 185 ? 26.558 4.569 -13.712 1.00 90.06 185 VAL A CA 1
ATOM 1497 C C . VAL A 1 185 ? 25.678 5.570 -14.437 1.00 90.06 185 VAL A C 1
ATOM 1499 O O . VAL A 1 185 ? 26.156 6.627 -14.833 1.00 90.06 185 VAL A O 1
ATOM 1502 N N . PHE A 1 186 ? 24.403 5.237 -14.604 1.00 90.88 186 PHE A N 1
ATOM 1503 C CA . PHE A 1 186 ? 23.408 6.140 -15.170 1.00 90.88 186 PHE A CA 1
ATOM 1504 C C . PHE A 1 186 ? 22.522 6.663 -14.036 1.00 90.88 186 PHE A C 1
ATOM 1506 O O . PHE A 1 186 ? 21.756 5.894 -13.453 1.00 90.88 186 PHE A O 1
ATOM 1513 N N . ASP A 1 187 ? 22.640 7.946 -13.692 1.00 90.56 187 ASP A N 1
ATOM 1514 C CA . ASP A 1 187 ? 21.788 8.584 -12.683 1.00 90.56 187 ASP A CA 1
ATOM 1515 C C . ASP A 1 187 ? 20.568 9.220 -13.352 1.00 90.56 187 ASP A C 1
ATOM 1517 O O . ASP A 1 187 ? 20.658 10.261 -13.993 1.00 90.56 187 ASP A O 1
ATOM 1521 N N . PHE A 1 188 ? 19.414 8.581 -13.198 1.00 88.69 188 PHE A N 1
ATOM 1522 C CA . PHE A 1 188 ? 18.133 9.034 -13.742 1.00 88.69 188 PHE A CA 1
ATOM 1523 C C . PHE A 1 188 ? 17.316 9.899 -12.780 1.00 88.69 188 PHE A C 1
ATOM 1525 O O . PHE A 1 188 ? 16.112 10.070 -12.973 1.00 88.69 188 PHE A O 1
ATOM 1532 N N . GLY A 1 189 ? 17.957 10.447 -11.748 1.00 84.00 189 GLY A N 1
ATOM 1533 C CA . GLY A 1 189 ? 17.305 11.325 -10.791 1.00 84.00 189 GLY A CA 1
ATOM 1534 C C . GLY A 1 189 ? 16.362 10.581 -9.845 1.00 84.00 189 GLY A C 1
ATOM 1535 O O . GLY A 1 189 ? 16.373 9.351 -9.714 1.00 84.00 189 GLY A O 1
ATOM 1536 N N . ARG A 1 190 ? 15.545 11.344 -9.109 1.00 85.81 190 ARG A N 1
ATOM 1537 C CA . ARG A 1 190 ? 14.701 10.803 -8.030 1.00 85.81 190 ARG A CA 1
ATOM 1538 C C . ARG A 1 190 ? 13.243 10.734 -8.455 1.00 85.81 190 ARG A C 1
ATOM 1540 O O . ARG A 1 190 ? 12.493 11.681 -8.250 1.00 85.81 190 ARG A O 1
ATOM 1547 N N . GLU A 1 191 ? 12.841 9.559 -8.934 1.00 88.44 191 GLU A N 1
ATOM 1548 C CA . GLU A 1 191 ? 11.473 9.278 -9.389 1.00 88.44 191 GLU A CA 1
ATOM 1549 C C . GLU A 1 191 ? 11.033 10.178 -10.565 1.00 88.44 191 GLU A C 1
ATOM 1551 O O . GLU A 1 191 ? 9.963 10.782 -10.523 1.00 88.44 191 GLU A O 1
ATOM 1556 N N . GLU A 1 192 ? 11.848 10.258 -11.619 1.00 90.00 192 GLU A N 1
ATOM 1557 C CA . GLU A 1 192 ? 11.656 11.195 -12.735 1.00 90.00 1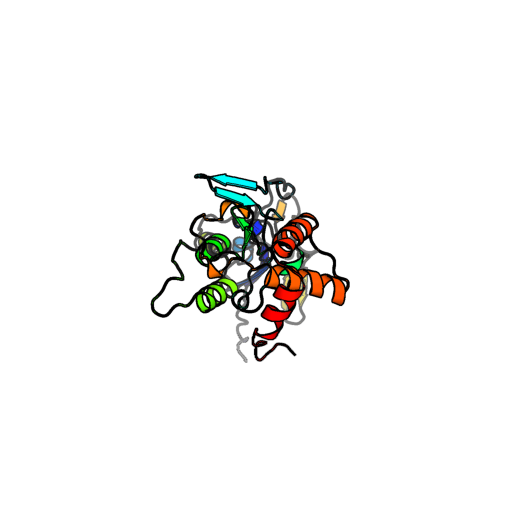92 GLU A CA 1
ATOM 1558 C C . GLU A 1 192 ? 11.238 10.513 -14.048 1.00 90.00 192 GLU A C 1
ATOM 1560 O O . GLU A 1 192 ? 11.417 9.311 -14.254 1.00 90.00 192 GLU A O 1
ATOM 1565 N N . LEU A 1 193 ? 10.671 11.312 -14.955 1.00 92.38 193 LEU A N 1
ATOM 1566 C CA . LEU A 1 193 ? 10.515 10.953 -16.361 1.00 92.38 193 LEU A CA 1
ATOM 1567 C C . LEU A 1 193 ? 11.763 11.421 -17.114 1.00 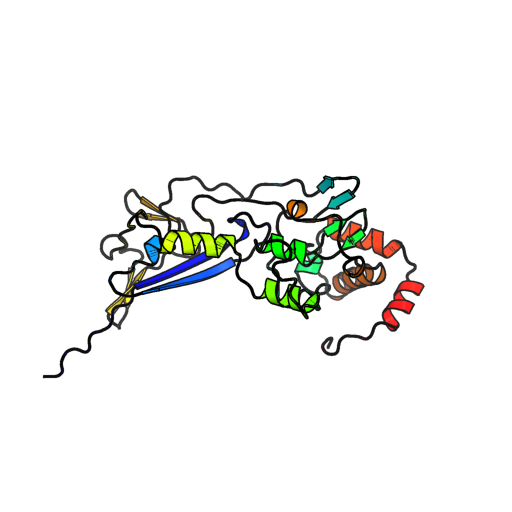92.38 193 LEU A C 1
ATOM 1569 O O . LEU A 1 193 ? 11.977 12.624 -17.280 1.00 92.38 193 LEU A O 1
ATOM 1573 N N . VAL A 1 194 ? 12.579 10.480 -17.579 1.00 91.31 194 VAL A N 1
ATOM 1574 C CA . VAL A 1 194 ? 13.853 10.776 -18.241 1.00 91.31 194 VAL A CA 1
ATOM 1575 C C . VAL A 1 194 ? 13.647 10.865 -19.743 1.00 91.31 194 VAL A C 1
ATOM 1577 O O . VAL A 1 194 ? 13.348 9.871 -20.402 1.00 91.31 194 VAL A O 1
ATOM 1580 N N . LYS A 1 195 ? 13.810 12.065 -20.300 1.00 87.75 195 LYS A N 1
ATOM 1581 C CA . LYS A 1 195 ? 13.668 12.307 -21.740 1.00 87.75 195 LYS A CA 1
ATOM 1582 C C . LYS A 1 195 ? 14.996 12.101 -22.454 1.00 87.75 195 LYS A C 1
ATOM 1584 O O . LYS A 1 195 ? 16.006 12.680 -22.061 1.00 87.75 195 LYS A O 1
ATOM 1589 N N . PHE A 1 196 ? 14.973 11.340 -23.541 1.00 78.94 196 PHE A N 1
ATOM 1590 C CA . PHE A 1 196 ? 16.118 11.190 -24.424 1.00 78.94 196 PHE A CA 1
ATOM 1591 C C . PHE A 1 196 ? 15.683 11.004 -25.883 1.00 78.94 196 PHE A C 1
ATOM 1593 O O . PHE A 1 196 ? 14.937 10.079 -26.198 1.00 78.94 196 PHE A O 1
ATOM 1600 N N . SER A 1 197 ? 16.191 11.857 -26.781 1.00 78.38 197 SER A N 1
ATOM 1601 C CA . SER A 1 197 ? 15.789 11.882 -28.195 1.00 78.38 197 SER A CA 1
ATOM 1602 C C . SER A 1 197 ? 14.259 12.016 -28.334 1.00 78.38 197 SER A C 1
ATOM 1604 O O . SER A 1 197 ? 13.676 13.000 -27.882 1.00 78.38 197 SER A O 1
ATOM 1606 N N . ASP A 1 198 ? 13.618 11.017 -28.930 1.00 82.81 198 ASP A N 1
ATOM 1607 C CA . ASP A 1 198 ? 12.194 10.851 -29.202 1.00 82.81 198 ASP A CA 1
ATOM 1608 C C . ASP A 1 198 ? 11.483 9.994 -28.141 1.00 82.81 198 ASP A C 1
ATOM 1610 O O . ASP A 1 198 ? 10.275 9.779 -28.224 1.00 82.81 198 ASP A O 1
ATOM 1614 N N . LYS A 1 199 ? 12.215 9.508 -27.132 1.00 88.06 199 LYS A N 1
ATOM 1615 C CA . LYS A 1 199 ? 11.701 8.614 -26.094 1.00 88.06 199 LYS A CA 1
ATOM 1616 C C . LYS A 1 199 ? 11.696 9.290 -24.733 1.00 88.06 199 LYS A C 1
ATOM 1618 O O . LYS A 1 199 ? 12.532 10.130 -24.406 1.00 88.06 199 LYS A O 1
ATOM 1623 N N . THR A 1 200 ? 10.759 8.864 -23.900 1.00 92.31 200 THR A N 1
ATOM 1624 C CA . THR A 1 200 ? 10.762 9.164 -22.470 1.00 92.31 200 THR A CA 1
ATOM 1625 C C . THR A 1 200 ? 10.762 7.839 -21.724 1.00 92.31 200 THR A C 1
ATOM 1627 O O . THR A 1 200 ? 10.010 6.939 -22.084 1.00 92.31 200 THR A O 1
ATOM 1630 N N . ILE A 1 201 ? 11.627 7.692 -20.725 1.00 93.38 201 ILE A N 1
ATOM 1631 C CA . ILE A 1 201 ? 11.678 6.523 -19.848 1.00 93.38 201 ILE A CA 1
ATOM 1632 C C . ILE A 1 201 ? 11.032 6.898 -18.520 1.00 93.38 201 ILE A C 1
ATOM 1634 O O . ILE A 1 201 ? 11.355 7.919 -17.912 1.00 93.38 201 ILE A O 1
ATOM 1638 N N . ASN A 1 202 ? 10.112 6.060 -18.066 1.00 95.56 202 ASN A N 1
ATOM 1639 C CA . ASN A 1 202 ? 9.494 6.163 -16.763 1.00 95.56 202 ASN A CA 1
ATOM 1640 C C . ASN A 1 202 ? 10.394 5.522 -15.695 1.00 95.56 202 ASN A C 1
ATOM 1642 O O . ASN A 1 202 ? 10.421 4.299 -15.530 1.00 95.56 202 ASN A O 1
ATOM 1646 N N . CYS A 1 203 ? 11.096 6.373 -14.945 1.00 95.12 203 CYS A N 1
ATOM 1647 C CA . CYS A 1 203 ? 11.894 6.007 -13.772 1.00 95.12 203 CYS A CA 1
ATOM 1648 C C . CYS A 1 203 ? 11.189 6.399 -12.456 1.00 95.12 203 CYS A C 1
ATOM 1650 O O . CYS A 1 203 ? 11.796 6.371 -11.383 1.00 95.12 203 CYS A O 1
ATOM 1652 N N . THR A 1 204 ? 9.904 6.772 -12.517 1.00 96.38 204 THR A N 1
ATOM 1653 C CA . THR A 1 204 ? 9.105 7.206 -11.358 1.00 96.38 204 THR A CA 1
ATOM 1654 C C . THR A 1 204 ? 8.679 6.032 -10.471 1.00 96.38 204 THR A C 1
ATOM 1656 O O . THR A 1 204 ? 8.846 4.873 -10.846 1.00 96.38 204 THR A O 1
ATOM 1659 N N . SER A 1 205 ? 8.049 6.299 -9.321 1.00 96.62 205 SER A N 1
ATOM 1660 C CA . SER A 1 205 ? 7.417 5.242 -8.509 1.00 96.62 205 SER A CA 1
ATOM 1661 C C . SER A 1 205 ? 6.063 4.735 -9.002 1.00 96.62 205 SER A C 1
ATOM 1663 O O . SER A 1 205 ? 5.484 3.843 -8.373 1.00 96.62 205 SER A O 1
ATOM 1665 N N . ILE A 1 206 ? 5.581 5.285 -10.116 1.00 96.81 206 ILE A N 1
ATOM 1666 C CA . ILE A 1 206 ? 4.290 5.003 -10.736 1.00 96.81 206 ILE A CA 1
ATOM 1667 C C . ILE A 1 206 ? 4.545 4.096 -11.950 1.00 96.81 206 ILE A C 1
ATOM 1669 O O . ILE A 1 206 ? 5.335 4.485 -12.813 1.00 96.81 206 ILE A O 1
ATOM 1673 N N . PRO A 1 207 ? 3.928 2.903 -12.049 1.00 96.75 207 PRO A N 1
ATOM 1674 C CA . PRO A 1 207 ? 4.011 2.094 -13.261 1.00 96.75 207 PRO A CA 1
ATOM 1675 C C . PRO A 1 207 ? 3.290 2.801 -14.418 1.00 96.75 207 PRO A C 1
ATOM 1677 O O . PRO A 1 207 ? 2.449 3.665 -14.185 1.00 96.75 207 PRO A O 1
ATOM 1680 N N . GLU A 1 208 ? 3.579 2.430 -15.661 1.00 95.56 208 GLU A N 1
ATOM 1681 C CA . GLU A 1 208 ? 3.001 3.092 -16.842 1.00 95.56 208 GLU A CA 1
ATOM 1682 C C . GLU A 1 208 ? 1.468 2.964 -16.914 1.00 95.56 208 GLU A C 1
ATOM 1684 O O . GLU A 1 208 ? 0.782 3.839 -17.448 1.00 95.56 208 GLU A O 1
ATOM 1689 N N . GLU A 1 209 ? 0.930 1.902 -16.311 1.00 95.38 209 GLU A N 1
ATOM 1690 C CA . GLU A 1 209 ? -0.500 1.662 -16.121 1.00 95.38 209 GLU A CA 1
ATOM 1691 C C . GLU A 1 209 ? -0.846 1.611 -14.622 1.00 95.38 209 GLU A C 1
ATOM 1693 O O . GLU A 1 209 ? -0.951 0.525 -14.032 1.00 95.38 209 GLU A O 1
ATOM 1698 N N . PRO A 1 210 ? -1.011 2.769 -13.957 1.00 96.69 210 PRO A N 1
ATOM 1699 C CA . PRO A 1 210 ? -1.328 2.793 -12.541 1.00 96.69 210 PRO A CA 1
ATOM 1700 C C . PRO A 1 210 ? -2.748 2.287 -12.282 1.00 96.69 210 PRO A C 1
ATOM 1702 O O . PRO A 1 210 ? -3.709 2.626 -12.973 1.00 96.69 210 PRO A O 1
ATOM 1705 N N . ARG A 1 211 ? -2.890 1.490 -11.224 1.00 96.75 211 ARG A N 1
ATOM 1706 C CA . ARG A 1 211 ? -4.175 1.012 -10.706 1.00 96.75 211 ARG A CA 1
ATOM 1707 C C . ARG A 1 211 ? -4.387 1.568 -9.311 1.00 96.75 211 ARG A C 1
ATOM 1709 O O . ARG A 1 211 ? -3.489 1.515 -8.470 1.00 96.75 211 ARG A O 1
ATOM 1716 N N . TYR A 1 212 ? -5.594 2.044 -9.049 1.00 96.94 212 TYR A N 1
ATOM 1717 C CA . TYR A 1 212 ? -5.943 2.708 -7.799 1.00 96.94 212 TYR A CA 1
ATOM 1718 C C . TYR A 1 212 ? -7.051 1.945 -7.080 1.00 96.94 212 TYR A C 1
ATOM 1720 O O . TYR A 1 212 ? -7.880 1.291 -7.711 1.00 96.94 212 TYR A O 1
ATOM 1728 N N . LYS A 1 213 ? -7.058 2.029 -5.751 1.00 97.06 213 LYS A N 1
ATOM 1729 C CA . LYS A 1 213 ? -8.091 1.450 -4.890 1.00 97.06 213 LYS A CA 1
ATOM 1730 C C . LYS A 1 213 ? -8.237 2.320 -3.647 1.00 97.06 213 LYS A C 1
ATOM 1732 O O . LYS A 1 213 ? -7.235 2.881 -3.201 1.00 97.06 213 LYS A O 1
ATOM 1737 N N . CYS A 1 214 ? -9.441 2.422 -3.087 1.00 97.38 214 CYS A N 1
ATOM 1738 C CA . CYS A 1 214 ? -9.671 3.144 -1.842 1.00 97.38 214 CYS A CA 1
ATOM 1739 C C . CYS A 1 214 ? -9.554 2.212 -0.630 1.00 97.38 214 CYS A C 1
ATOM 1741 O O . CYS A 1 214 ? -9.841 1.016 -0.690 1.00 97.38 214 CYS A O 1
ATOM 1743 N N . LEU A 1 215 ? -9.141 2.767 0.508 1.00 97.56 215 LEU A N 1
ATOM 1744 C CA . LEU A 1 215 ? -9.026 2.051 1.774 1.00 97.56 215 LEU A CA 1
ATOM 1745 C C . LEU A 1 215 ? -10.388 1.551 2.267 1.00 97.56 215 LEU A C 1
ATOM 1747 O O . LEU A 1 215 ? -10.459 0.497 2.890 1.00 97.56 215 LEU A O 1
ATOM 1751 N N . VAL A 1 216 ? -11.472 2.265 1.955 1.00 97.75 216 VAL A N 1
ATOM 1752 C CA . VAL A 1 216 ? -12.828 1.845 2.331 1.00 97.75 216 VAL A CA 1
ATOM 1753 C C . VAL A 1 216 ? -13.262 0.556 1.611 1.00 97.75 216 VAL A C 1
ATOM 1755 O O . VAL A 1 216 ? -14.051 -0.219 2.154 1.00 97.75 216 VAL A O 1
ATOM 1758 N N . ASP A 1 217 ? -12.688 0.277 0.434 1.00 96.88 217 ASP A N 1
ATOM 1759 C CA . ASP A 1 217 ? -13.033 -0.871 -0.421 1.00 96.88 217 ASP A CA 1
ATOM 1760 C C . ASP A 1 217 ? -12.449 -2.195 0.082 1.00 96.88 217 ASP A C 1
ATOM 1762 O O . ASP A 1 217 ? -12.778 -3.261 -0.434 1.00 96.88 217 ASP A O 1
ATOM 1766 N N . ILE A 1 218 ? -11.512 -2.153 1.034 1.00 97.00 218 ILE A N 1
ATOM 1767 C CA . ILE A 1 218 ? -10.927 -3.370 1.610 1.00 97.00 218 ILE A CA 1
ATOM 1768 C C . ILE A 1 218 ? -11.583 -3.769 2.929 1.00 97.00 218 ILE A C 1
ATOM 1770 O O . ILE A 1 218 ? -11.280 -4.853 3.429 1.00 97.00 218 ILE A O 1
ATOM 1774 N N . LEU A 1 219 ? -12.447 -2.914 3.487 1.00 97.50 219 LEU A N 1
ATOM 1775 C CA . LEU A 1 219 ? -13.066 -3.126 4.791 1.00 97.50 219 LEU A CA 1
ATOM 1776 C C . LEU A 1 219 ? -14.133 -4.219 4.755 1.00 97.50 219 LEU A C 1
ATOM 1778 O O . LEU A 1 219 ? -14.790 -4.421 3.739 1.00 97.50 219 LEU A O 1
ATOM 1782 N N . SER A 1 220 ? -14.303 -4.901 5.883 1.00 94.94 220 SER A N 1
ATOM 1783 C CA . SER A 1 220 ? -15.255 -5.992 6.072 1.00 94.94 220 SER A CA 1
ATOM 1784 C C . SER A 1 220 ? -16.141 -5.762 7.294 1.00 94.94 220 SER A C 1
ATOM 1786 O O . SER A 1 220 ? -15.694 -5.202 8.301 1.00 94.94 220 SER A O 1
ATOM 1788 N N . ALA A 1 221 ? -17.387 -6.232 7.215 1.00 95.56 221 ALA A N 1
ATOM 1789 C CA . ALA A 1 221 ? -18.360 -6.157 8.305 1.00 95.56 221 ALA A CA 1
ATOM 1790 C C . ALA A 1 221 ? -18.047 -7.128 9.458 1.00 95.56 221 ALA A C 1
ATOM 1792 O O . ALA A 1 221 ? -18.359 -6.843 10.614 1.00 95.56 221 ALA A O 1
ATOM 1793 N N . ASP A 1 222 ? -17.359 -8.236 9.180 1.00 94.06 222 ASP A N 1
ATOM 1794 C CA . ASP A 1 222 ? -17.027 -9.312 10.126 1.00 94.06 222 ASP A CA 1
ATOM 1795 C C . ASP A 1 222 ? -15.805 -9.015 11.027 1.00 94.06 222 ASP A C 1
ATOM 1797 O O . ASP A 1 222 ? -15.176 -9.917 11.588 1.00 94.06 222 ASP A O 1
ATOM 1801 N N . ALA A 1 223 ? -15.461 -7.736 11.200 1.00 93.75 223 ALA A N 1
ATOM 1802 C CA . ALA A 1 223 ? -14.333 -7.299 12.010 1.00 93.75 223 ALA A CA 1
ATOM 1803 C C . ALA A 1 223 ? -14.412 -7.821 13.469 1.00 93.75 223 ALA A C 1
ATOM 1805 O O . ALA A 1 223 ? -15.405 -7.583 14.165 1.00 93.75 223 ALA A O 1
ATOM 1806 N N . PRO A 1 224 ? -13.346 -8.460 14.002 1.00 93.88 224 PRO A N 1
ATOM 1807 C CA . PRO A 1 224 ? -13.345 -8.971 15.373 1.00 93.88 224 PRO A CA 1
ATOM 1808 C C . PRO A 1 224 ? -13.583 -7.881 16.426 1.00 93.88 224 PRO A C 1
ATOM 1810 O O . PRO A 1 224 ? -13.049 -6.773 16.345 1.00 93.88 224 PRO A O 1
ATOM 1813 N N . LYS A 1 225 ? -14.324 -8.188 17.494 1.00 93.38 225 LYS A N 1
ATOM 1814 C CA . LYS A 1 225 ? -14.667 -7.186 18.523 1.00 93.38 225 LYS A CA 1
ATOM 1815 C C . LYS A 1 225 ? -13.438 -6.608 19.237 1.00 93.38 225 LYS A C 1
ATOM 1817 O O . LYS A 1 225 ? -13.478 -5.467 19.691 1.00 93.38 225 LYS A O 1
ATOM 1822 N N . GLU A 1 226 ? -12.331 -7.348 19.319 1.00 93.19 226 GLU A N 1
ATOM 1823 C CA . GLU A 1 226 ? -11.128 -6.940 20.061 1.00 93.19 226 GLU A CA 1
ATOM 1824 C C . GLU A 1 226 ? -10.273 -5.897 19.328 1.00 93.19 226 GLU A C 1
ATOM 1826 O O . GLU A 1 226 ? -9.311 -5.378 19.901 1.00 93.19 226 GLU A O 1
ATOM 1831 N N . ILE A 1 227 ? -10.560 -5.617 18.054 1.00 95.12 227 ILE A N 1
ATOM 1832 C CA . ILE A 1 227 ? -9.852 -4.577 17.295 1.00 95.12 227 ILE A CA 1
ATOM 1833 C C . ILE A 1 227 ? -10.557 -3.218 17.343 1.00 95.12 227 ILE A C 1
ATOM 1835 O O . ILE A 1 227 ? -9.958 -2.226 16.920 1.00 95.12 227 ILE A O 1
ATOM 1839 N N . PHE A 1 228 ? -11.767 -3.157 17.911 1.00 96.50 228 PHE A N 1
ATOM 1840 C CA . PHE A 1 228 ? -12.457 -1.908 18.217 1.00 96.50 228 PHE A CA 1
ATOM 1841 C C . PHE A 1 228 ? -11.798 -1.193 19.393 1.00 96.50 228 PHE A C 1
ATOM 1843 O O . PHE A 1 228 ? -11.401 -1.795 20.393 1.00 96.50 228 PHE A O 1
ATOM 1850 N N . ILE A 1 229 ? -11.692 0.122 19.268 1.00 95.12 229 ILE A N 1
ATOM 1851 C CA . ILE A 1 229 ? -11.035 0.978 20.243 1.00 95.12 229 ILE A CA 1
ATOM 1852 C C . ILE A 1 229 ? -12.072 1.390 21.287 1.00 95.12 229 ILE A C 1
ATOM 1854 O O . ILE A 1 229 ? -13.185 1.805 20.971 1.00 95.12 229 ILE A O 1
ATOM 1858 N N . SER A 1 230 ? -11.718 1.221 22.558 1.00 93.88 230 SER A N 1
ATOM 1859 C CA . SER A 1 230 ? -12.577 1.609 23.675 1.00 93.88 230 SER A CA 1
ATOM 1860 C C . SER A 1 230 ? -12.567 3.129 23.892 1.00 93.88 230 SER A C 1
ATOM 1862 O O . SER A 1 230 ? -11.586 3.776 23.517 1.00 93.88 230 SER A O 1
ATOM 1864 N N . PRO A 1 231 ? -13.564 3.696 24.601 1.00 94.44 231 PRO A N 1
ATOM 1865 C CA . PRO A 1 231 ? -13.546 5.106 25.009 1.00 94.44 231 PRO A CA 1
ATOM 1866 C C . PRO A 1 231 ? -12.242 5.521 25.707 1.00 94.44 231 PRO A C 1
ATOM 1868 O O . PRO A 1 231 ? -11.662 6.554 25.389 1.00 94.44 231 PRO A O 1
ATOM 1871 N N . VAL A 1 232 ? -11.700 4.653 26.572 1.00 92.06 232 VAL A N 1
ATOM 1872 C CA . VAL A 1 232 ? -10.398 4.852 27.238 1.00 92.06 232 VAL A CA 1
ATOM 1873 C C . VAL A 1 232 ? -9.244 4.914 26.229 1.00 92.06 232 VAL A C 1
ATOM 1875 O O . VAL A 1 232 ? -8.325 5.717 26.375 1.00 92.06 232 VAL A O 1
ATOM 1878 N N . GLY A 1 233 ? -9.277 4.065 25.197 1.00 92.12 233 GLY A N 1
ATOM 1879 C CA . GLY A 1 233 ? -8.290 4.069 24.119 1.00 92.12 233 GLY A CA 1
ATOM 1880 C C . GLY A 1 233 ? -8.336 5.355 23.293 1.00 92.12 233 GLY A C 1
ATOM 1881 O O . GLY A 1 233 ? -7.282 5.940 23.040 1.00 92.12 233 GLY A O 1
ATOM 1882 N N . CYS A 1 234 ? -9.539 5.816 22.935 1.00 94.31 234 CYS A N 1
ATOM 1883 C CA . CYS A 1 234 ? -9.761 7.078 22.227 1.00 94.31 234 CYS A CA 1
ATOM 1884 C C . CYS A 1 234 ? -9.261 8.271 23.052 1.00 94.31 234 CYS A C 1
ATOM 1886 O O . CYS A 1 234 ? -8.440 9.052 22.567 1.00 94.31 234 CYS A O 1
ATOM 1888 N N . HIS A 1 235 ? -9.648 8.340 24.330 1.00 93.38 235 HIS A N 1
ATOM 1889 C CA . HIS A 1 235 ? -9.159 9.347 25.271 1.00 93.38 235 HIS A CA 1
ATOM 1890 C C . HIS A 1 235 ? -7.628 9.348 25.362 1.00 93.38 235 HIS A C 1
ATOM 1892 O O . HIS A 1 235 ? -6.989 10.394 25.319 1.00 93.38 235 HIS A O 1
ATOM 1898 N N . GLY A 1 236 ? -7.006 8.167 25.431 1.00 92.00 236 GLY A N 1
ATOM 1899 C CA . GLY A 1 236 ? -5.552 8.043 25.489 1.00 92.00 236 GLY A CA 1
ATOM 1900 C C . GLY A 1 236 ? -4.827 8.568 24.243 1.00 92.00 236 GLY A C 1
ATOM 1901 O O . GLY A 1 236 ? -3.686 9.015 24.364 1.00 92.00 236 GLY A O 1
ATOM 1902 N N . ILE A 1 237 ? -5.448 8.516 23.059 1.00 92.94 237 ILE A N 1
ATOM 1903 C CA . ILE A 1 237 ? -4.906 9.118 21.827 1.00 92.94 237 ILE A CA 1
ATOM 1904 C C . ILE A 1 237 ? -5.015 10.646 21.902 1.00 92.94 237 ILE A C 1
ATOM 1906 O O . ILE A 1 237 ? -4.008 11.325 21.693 1.00 92.94 237 ILE A O 1
ATOM 1910 N N . LEU A 1 238 ? -6.189 11.171 22.273 1.00 94.19 238 LEU A N 1
ATOM 1911 C CA . LEU A 1 238 ? -6.439 12.612 22.428 1.00 94.19 238 LEU A CA 1
ATOM 1912 C C . LEU A 1 238 ? -5.529 13.248 23.488 1.00 94.19 238 LEU A C 1
ATOM 1914 O O . LEU A 1 238 ? -4.903 14.274 23.236 1.00 94.19 238 LEU A O 1
ATOM 1918 N N . ARG A 1 239 ? -5.361 12.597 24.642 1.00 92.62 239 ARG A N 1
ATOM 1919 C CA . ARG A 1 239 ? -4.448 13.058 25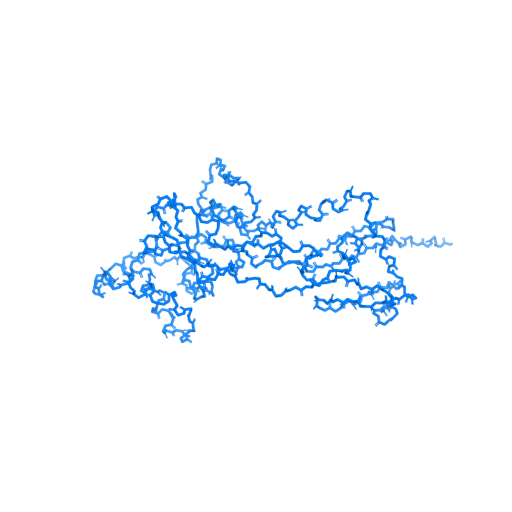.694 1.00 92.62 239 ARG A CA 1
ATOM 1920 C C . ARG A 1 239 ? -3.011 13.156 25.182 1.00 92.62 239 ARG A C 1
ATOM 1922 O O . ARG A 1 239 ? -2.362 14.180 25.351 1.00 92.62 239 ARG A O 1
ATOM 1929 N N . ARG A 1 240 ? -2.520 12.123 24.485 1.00 92.00 240 ARG A N 1
ATOM 1930 C CA . ARG A 1 240 ? -1.157 12.123 23.921 1.00 92.00 240 ARG A CA 1
ATOM 1931 C C . ARG A 1 240 ? -0.975 13.133 22.792 1.00 92.00 240 ARG A C 1
ATOM 1933 O O . ARG A 1 240 ? 0.143 13.597 22.601 1.00 92.00 240 ARG A O 1
ATOM 1940 N N . LYS A 1 241 ? -2.033 13.456 22.041 1.00 92.38 241 LYS A N 1
ATOM 1941 C CA . LYS A 1 241 ? -2.027 14.572 21.084 1.00 92.38 241 LYS A CA 1
ATOM 1942 C C . LYS A 1 241 ? -1.728 15.883 21.820 1.00 92.38 241 LYS A C 1
ATOM 1944 O O . LYS A 1 241 ? -0.807 16.589 21.420 1.00 92.38 241 LYS A O 1
ATOM 1949 N N . GLN A 1 242 ? -2.460 16.169 22.899 1.00 91.94 242 GLN A N 1
ATOM 1950 C CA . GLN A 1 242 ? -2.291 17.385 23.704 1.00 91.94 242 GLN A CA 1
ATOM 1951 C C . GLN A 1 242 ? -0.914 17.442 24.383 1.00 91.94 242 GLN A C 1
ATOM 1953 O O . GLN A 1 242 ? -0.193 18.417 24.209 1.00 91.94 242 GLN A O 1
ATOM 1958 N N . GLU A 1 243 ? -0.508 16.370 25.076 1.00 92.50 243 GLU A N 1
ATOM 1959 C CA . GLU A 1 243 ? 0.791 16.270 25.769 1.00 92.50 243 GLU A CA 1
ATOM 1960 C C . GLU A 1 243 ? 1.988 16.514 24.835 1.00 92.50 243 GLU A C 1
ATOM 1962 O O . GLU A 1 243 ? 3.017 17.030 25.263 1.00 92.50 243 GLU A O 1
ATOM 1967 N N . ARG A 1 244 ? 1.872 16.119 23.561 1.00 90.31 244 ARG A N 1
ATOM 1968 C CA . ARG A 1 244 ? 2.952 16.207 22.566 1.00 90.31 244 ARG A CA 1
ATOM 1969 C C . ARG A 1 244 ? 2.781 17.353 21.568 1.00 90.31 244 ARG A C 1
ATOM 1971 O O . ARG A 1 244 ? 3.569 17.434 20.632 1.00 90.31 244 ARG A O 1
ATOM 1978 N N . ASN A 1 245 ? 1.757 18.194 21.733 1.00 91.25 245 ASN A N 1
ATOM 1979 C CA . ASN A 1 245 ? 1.404 19.271 20.804 1.00 91.25 245 ASN A CA 1
ATOM 1980 C C . ASN A 1 245 ? 1.357 18.813 19.327 1.00 91.25 245 ASN A C 1
ATOM 1982 O O . ASN A 1 245 ? 1.933 19.438 18.436 1.00 91.25 245 ASN A O 1
ATOM 1986 N N . MET A 1 246 ? 0.725 17.662 19.072 1.00 89.94 246 MET A N 1
ATOM 1987 C CA . MET A 1 246 ? 0.665 17.053 17.739 1.00 89.94 246 MET A CA 1
ATOM 1988 C C . MET A 1 246 ? -0.599 17.466 16.979 1.00 89.94 246 MET A C 1
ATOM 1990 O O . MET A 1 246 ? -1.682 17.565 17.555 1.00 89.94 246 MET A O 1
ATOM 1994 N N . SER A 1 247 ? -0.479 17.622 15.659 1.00 92.88 247 SER A N 1
ATOM 1995 C CA . SER A 1 247 ? -1.640 17.716 14.768 1.00 92.88 247 SER A CA 1
ATOM 1996 C C . SER A 1 247 ? -2.297 16.342 14.579 1.00 92.88 247 SER A C 1
ATOM 1998 O O . SER A 1 247 ? -1.628 15.307 14.645 1.00 92.88 247 SER A O 1
ATOM 2000 N N . ILE A 1 248 ? -3.608 16.335 14.352 1.00 95.31 248 ILE A N 1
ATOM 2001 C CA . ILE A 1 248 ? -4.426 15.144 14.115 1.00 95.31 248 ILE A CA 1
ATOM 2002 C C . ILE A 1 248 ? -5.399 15.437 12.967 1.00 95.31 248 ILE A C 1
ATOM 2004 O O . ILE A 1 248 ? -5.794 16.585 12.763 1.00 95.31 248 ILE A O 1
ATOM 2008 N N . ASN A 1 249 ? -5.782 14.414 12.206 1.00 96.25 249 ASN A N 1
ATOM 2009 C CA . ASN A 1 249 ? -6.847 14.543 11.217 1.00 96.25 249 ASN A CA 1
ATOM 2010 C C . ASN A 1 249 ? -8.143 15.014 11.911 1.00 96.25 249 ASN A C 1
ATOM 2012 O O . ASN A 1 249 ? -8.560 14.416 12.902 1.00 96.25 249 ASN A O 1
ATOM 2016 N N . VAL A 1 250 ? -8.760 16.079 11.386 1.00 96.81 250 VAL A N 1
ATOM 2017 C CA . VAL A 1 250 ? -9.917 16.749 12.012 1.00 96.81 250 VAL A CA 1
ATOM 2018 C C . VAL A 1 250 ? -11.080 15.780 12.207 1.00 96.81 250 VAL A C 1
ATOM 2020 O O . VAL A 1 250 ? 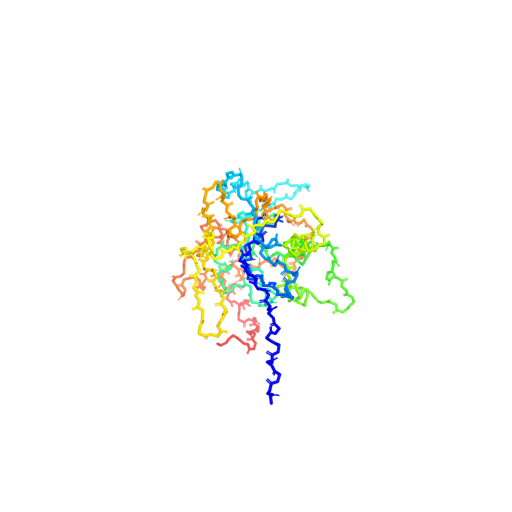-11.623 15.671 13.303 1.00 96.81 250 VAL A O 1
ATOM 2023 N N . ARG A 1 251 ? -11.404 14.995 11.175 1.00 97.12 251 ARG A N 1
ATOM 2024 C CA . ARG A 1 251 ? -12.502 14.032 11.235 1.00 97.12 251 ARG A CA 1
ATOM 2025 C C . ARG A 1 251 ? -12.215 12.885 12.207 1.00 97.12 251 ARG A C 1
ATOM 2027 O O . ARG A 1 251 ? -13.097 12.456 12.947 1.00 97.12 251 ARG A O 1
ATOM 2034 N N . LEU A 1 252 ? -10.966 12.423 12.270 1.00 97.19 252 LEU A N 1
ATOM 2035 C CA . LEU A 1 252 ? -10.536 11.447 13.276 1.00 97.19 252 LEU A CA 1
ATOM 2036 C C . LEU A 1 252 ? -10.689 12.000 14.699 1.00 97.19 252 LEU A C 1
ATOM 2038 O O . LEU A 1 252 ? -11.120 11.271 15.590 1.00 97.19 252 LEU A O 1
ATOM 2042 N N . GLU A 1 253 ? -10.353 13.269 14.927 1.00 97.06 253 GLU A N 1
ATOM 2043 C CA . GLU A 1 253 ? -10.512 13.913 16.233 1.00 97.06 253 GLU A CA 1
ATOM 2044 C C . GLU A 1 253 ? -11.973 14.004 16.673 1.00 97.06 253 GLU A C 1
ATOM 2046 O O . GLU A 1 253 ? -12.269 13.702 17.831 1.00 97.06 253 GLU A O 1
ATOM 2051 N N . GLU A 1 254 ? -12.890 14.339 15.765 1.00 97.62 254 GLU A N 1
ATOM 2052 C CA . GLU A 1 254 ? -14.333 14.328 16.035 1.00 97.62 254 GLU A CA 1
ATOM 2053 C C . GLU A 1 254 ? -14.810 12.941 16.482 1.00 97.62 254 GLU A C 1
ATOM 2055 O O . GLU A 1 254 ? -15.466 12.807 17.517 1.00 97.62 254 GLU A O 1
ATOM 2060 N N . VAL A 1 255 ? -14.428 11.893 15.743 1.00 97.62 255 VAL A N 1
ATOM 2061 C CA . VAL A 1 255 ? -14.799 10.505 16.053 1.00 97.62 255 VAL A CA 1
ATOM 2062 C C . VAL A 1 255 ? -14.206 10.059 17.391 1.00 97.62 255 VAL A C 1
ATOM 2064 O O . VAL A 1 255 ? -14.908 9.487 18.228 1.00 97.62 255 VAL A O 1
ATOM 2067 N N . LEU A 1 256 ? -12.921 10.337 17.629 1.00 96.69 256 LEU A N 1
ATOM 2068 C CA . LEU A 1 256 ? -12.255 10.024 18.895 1.00 96.69 256 LEU A CA 1
ATOM 2069 C C . LEU A 1 256 ? -12.942 10.718 20.073 1.00 96.69 256 LEU A C 1
ATOM 2071 O O . LEU A 1 256 ? -13.129 10.093 21.118 1.00 96.69 256 LEU A O 1
ATOM 2075 N N . THR A 1 257 ? -13.317 11.986 19.901 1.00 96.44 257 THR A N 1
ATOM 2076 C CA . THR A 1 257 ? -13.996 12.785 20.926 1.00 96.44 257 THR A CA 1
ATOM 2077 C C . THR A 1 257 ? -15.378 12.211 21.207 1.00 96.44 257 THR A C 1
ATOM 2079 O O . THR A 1 257 ? -15.672 11.888 22.354 1.00 96.44 257 THR A O 1
ATOM 2082 N N . SER A 1 258 ? -16.176 11.970 20.163 1.00 96.62 258 SER A N 1
ATOM 2083 C CA . SER A 1 258 ? -17.517 11.386 20.272 1.00 96.62 258 SER A CA 1
ATOM 2084 C C . SER A 1 258 ? -17.512 10.053 21.030 1.00 96.62 258 SER A C 1
ATOM 2086 O O . SER A 1 258 ? -18.281 9.870 21.973 1.00 96.62 258 SER A O 1
ATOM 2088 N N . ILE A 1 259 ? -16.593 9.141 20.689 1.00 95.38 259 ILE A N 1
ATOM 2089 C CA . ILE A 1 259 ? -16.476 7.837 21.359 1.00 95.38 259 ILE A CA 1
ATOM 2090 C C . ILE A 1 259 ? -15.956 7.993 22.792 1.00 95.38 259 ILE A C 1
ATOM 2092 O O . ILE A 1 259 ? -16.439 7.318 23.700 1.00 95.38 259 ILE A O 1
ATOM 2096 N N . SER A 1 260 ? -14.982 8.879 23.022 1.00 93.75 260 SER A N 1
ATOM 2097 C CA . SER A 1 260 ? -14.457 9.144 24.365 1.00 93.75 260 SER A CA 1
ATOM 2098 C C . SER A 1 260 ? -15.545 9.668 25.305 1.00 93.75 260 SER A C 1
ATOM 2100 O O . SER A 1 260 ? -15.570 9.272 26.467 1.00 93.75 260 SER A O 1
ATOM 2102 N N . SER A 1 261 ? -16.451 10.517 24.816 1.00 92.69 261 SER A N 1
ATOM 2103 C CA . SER A 1 261 ? -17.537 11.120 25.600 1.00 92.69 261 SER A CA 1
ATOM 2104 C C . SER A 1 261 ? -18.625 10.133 26.035 1.00 92.69 261 SER A C 1
ATOM 2106 O O . SER A 1 261 ? -19.447 10.473 26.879 1.00 92.69 261 SER A O 1
ATOM 2108 N N . GLN A 1 262 ? -18.621 8.898 25.523 1.00 91.00 262 GLN A N 1
ATOM 2109 C CA . GLN A 1 262 ? -19.535 7.834 25.964 1.00 91.00 262 GLN A CA 1
ATOM 2110 C C . GLN A 1 262 ? -19.210 7.309 27.378 1.00 91.00 262 GLN A C 1
ATOM 2112 O O . GLN A 1 262 ? -19.939 6.472 27.910 1.00 91.00 262 GLN A O 1
ATOM 2117 N N . MET A 1 263 ? -18.102 7.751 27.984 1.00 89.81 263 MET A N 1
ATOM 2118 C CA . MET A 1 263 ? -17.652 7.346 29.315 1.00 89.81 263 MET A CA 1
ATOM 2119 C C . MET A 1 263 ? -17.235 8.574 30.128 1.00 89.81 263 MET A C 1
ATOM 2121 O O . MET A 1 263 ? -16.596 9.482 29.601 1.00 89.81 263 MET A O 1
ATOM 2125 N N . SER A 1 264 ? -17.572 8.600 31.421 1.00 86.38 264 SER A N 1
ATOM 2126 C CA . SER A 1 264 ? -17.159 9.697 32.301 1.00 86.38 264 SER A CA 1
ATOM 2127 C C . SER A 1 264 ? -15.639 9.722 32.492 1.00 86.38 264 SER A C 1
ATOM 2129 O O . SER A 1 264 ? -14.977 8.680 32.479 1.00 86.38 264 SER A O 1
ATOM 2131 N N . GLN A 1 265 ? -15.086 10.915 32.720 1.00 80.00 265 GLN A N 1
ATOM 2132 C CA . GLN A 1 265 ? -13.653 11.106 32.959 1.00 80.00 265 GLN A CA 1
ATOM 2133 C C . GLN A 1 265 ? -13.153 10.266 34.149 1.00 80.00 265 GLN A C 1
ATOM 2135 O O . GLN A 1 265 ? -12.113 9.615 34.057 1.00 80.00 265 GLN A O 1
ATOM 2140 N N . GLU A 1 266 ? -13.934 10.199 35.230 1.00 80.62 266 GLU A N 1
ATOM 2141 C CA . GLU A 1 266 ? -13.631 9.392 36.419 1.00 80.62 266 GLU A CA 1
ATOM 2142 C C . GLU A 1 266 ? -13.512 7.894 36.093 1.00 80.62 266 GLU A C 1
ATOM 2144 O O . GLU A 1 266 ? -12.570 7.221 36.522 1.00 80.62 266 GLU A O 1
ATOM 2149 N N . GLU A 1 267 ? -14.435 7.363 35.286 1.00 83.75 267 GLU A N 1
ATOM 2150 C CA . GLU A 1 267 ? -14.421 5.956 34.880 1.00 83.75 267 GLU A CA 1
ATOM 2151 C C . GLU A 1 267 ? -13.263 5.658 33.916 1.00 83.75 267 GLU A C 1
ATOM 2153 O O . GLU A 1 267 ? -12.627 4.600 34.011 1.00 83.75 267 GLU A O 1
ATOM 2158 N N . ILE A 1 268 ? -12.936 6.603 33.026 1.00 81.44 268 ILE A N 1
ATOM 2159 C CA . ILE A 1 268 ? -11.770 6.513 32.140 1.00 81.44 268 ILE A CA 1
ATOM 2160 C C . ILE A 1 268 ? -10.483 6.424 32.962 1.00 81.44 268 ILE A C 1
ATOM 2162 O O . ILE A 1 268 ? -9.660 5.535 32.723 1.00 81.44 268 ILE A O 1
ATOM 2166 N N . GLU A 1 269 ? -10.308 7.300 33.950 1.00 79.56 269 GLU A N 1
ATOM 2167 C CA . GLU A 1 269 ? -9.132 7.306 34.821 1.00 79.56 269 GLU A CA 1
ATOM 2168 C C . GLU A 1 269 ? -9.028 6.025 35.646 1.00 79.56 269 GLU A C 1
ATOM 2170 O O . GLU A 1 269 ? -7.953 5.416 35.709 1.00 79.56 269 GLU A O 1
ATOM 2175 N N . ARG A 1 270 ? -10.149 5.561 36.213 1.00 83.69 270 ARG A N 1
ATOM 2176 C CA . ARG A 1 270 ? -10.215 4.301 36.960 1.00 83.69 270 ARG A CA 1
ATOM 2177 C C . ARG A 1 270 ? -9.755 3.123 36.102 1.00 83.69 270 ARG A C 1
ATOM 2179 O O . ARG A 1 270 ? -8.879 2.366 36.520 1.00 83.69 270 ARG A O 1
ATOM 2186 N N . ARG A 1 271 ? -10.281 2.983 34.879 1.00 81.88 271 ARG A N 1
ATOM 2187 C CA . ARG A 1 271 ? -9.905 1.899 33.951 1.00 81.88 271 ARG A CA 1
ATOM 2188 C C . ARG A 1 271 ? -8.486 2.046 33.406 1.00 81.88 271 ARG A C 1
ATOM 2190 O O . ARG A 1 271 ? -7.804 1.040 33.215 1.00 81.88 271 ARG A O 1
ATOM 2197 N N . SER A 1 272 ? -8.017 3.273 33.181 1.00 75.44 272 SER A N 1
ATOM 2198 C CA . SER A 1 272 ? -6.658 3.528 32.696 1.00 75.44 272 SER A CA 1
ATOM 2199 C C . SER A 1 272 ? -5.589 3.121 33.713 1.00 75.44 272 SER A C 1
ATOM 2201 O O . SER A 1 272 ? -4.502 2.726 33.295 1.00 75.44 272 SER A O 1
ATOM 2203 N N . ARG A 1 273 ? -5.868 3.198 35.023 1.00 72.62 273 ARG A N 1
ATOM 2204 C CA . ARG A 1 273 ? -4.929 2.790 36.089 1.00 72.62 273 ARG A CA 1
ATOM 2205 C C . ARG A 1 273 ? -4.752 1.270 36.191 1.00 72.62 273 ARG A C 1
ATOM 2207 O O . ARG A 1 273 ? -3.709 0.813 36.642 1.00 72.62 273 ARG A O 1
ATOM 2214 N N . VAL A 1 274 ? -5.742 0.492 35.746 1.00 70.88 274 VAL A N 1
ATOM 2215 C CA . VAL A 1 274 ? -5.717 -0.984 35.780 1.00 70.88 274 VAL A CA 1
ATOM 2216 C C . VAL A 1 274 ? -4.928 -1.577 34.603 1.00 70.88 274 VAL A C 1
ATOM 2218 O O . VAL A 1 274 ? -4.436 -2.704 34.682 1.00 70.88 274 VAL A O 1
ATOM 2221 N N . GLN A 1 275 ? -4.768 -0.836 33.501 1.00 62.62 275 GLN A N 1
ATOM 2222 C CA . GLN A 1 275 ? -4.036 -1.328 32.333 1.00 62.62 275 GLN A CA 1
ATOM 2223 C C . GLN A 1 275 ? -2.546 -1.503 32.654 1.00 62.62 275 GLN A C 1
ATOM 2225 O O . GLN A 1 275 ? -1.826 -0.536 32.904 1.00 62.62 275 GLN A O 1
ATOM 2230 N N . LYS A 1 276 ? -2.055 -2.748 32.587 1.00 52.66 276 LYS A N 1
ATOM 2231 C CA . LYS A 1 276 ? -0.618 -3.041 32.651 1.00 52.66 276 LYS A CA 1
ATOM 2232 C C . LYS A 1 276 ? 0.075 -2.332 31.484 1.00 52.66 276 LYS A C 1
ATOM 2234 O O . LYS A 1 276 ? -0.126 -2.708 30.329 1.00 52.66 276 LYS A O 1
ATOM 2239 N N . ARG A 1 277 ? 0.889 -1.310 31.773 1.00 52.78 277 ARG A N 1
ATOM 2240 C CA . ARG A 1 277 ? 1.775 -0.700 30.771 1.00 52.78 277 ARG A CA 1
ATOM 2241 C C . ARG A 1 277 ? 2.675 -1.800 30.206 1.00 52.78 277 ARG A C 1
ATOM 2243 O O . ARG A 1 277 ? 3.258 -2.577 30.962 1.00 52.78 277 ARG A O 1
ATOM 2250 N N . GLY A 1 278 ? 2.737 -1.911 28.880 1.00 45.88 278 GLY A N 1
ATOM 2251 C CA . GLY A 1 278 ? 3.598 -2.891 28.225 1.00 45.88 278 GLY A CA 1
ATOM 2252 C C . GLY A 1 278 ? 5.054 -2.675 28.638 1.00 45.88 278 GLY A C 1
ATOM 2253 O O . GLY A 1 278 ? 5.483 -1.537 28.807 1.00 45.88 278 GLY A O 1
ATOM 2254 N N . LYS A 1 279 ? 5.820 -3.765 28.765 1.00 38.94 279 LYS A N 1
ATOM 2255 C CA . LYS A 1 279 ? 7.219 -3.817 29.247 1.00 38.94 279 LYS A CA 1
ATOM 2256 C C . LYS A 1 279 ? 8.209 -2.883 28.508 1.00 38.94 279 LYS A C 1
ATOM 2258 O O . LYS A 1 279 ? 9.346 -2.751 28.934 1.00 38.94 279 LYS A O 1
ATOM 2263 N N . TYR A 1 280 ? 7.774 -2.240 27.422 1.00 37.56 280 TYR A N 1
ATOM 2264 C CA . TYR A 1 280 ? 8.552 -1.346 26.556 1.00 37.56 280 TYR A CA 1
ATOM 2265 C C . TYR A 1 280 ? 7.933 0.057 26.411 1.00 37.56 280 TYR A C 1
ATOM 2267 O O . TYR A 1 280 ? 8.193 0.746 25.428 1.00 37.56 280 TYR A O 1
ATOM 2275 N N . SER A 1 281 ? 7.063 0.465 27.336 1.00 31.64 281 SER A N 1
ATOM 2276 C CA . SER A 1 281 ? 6.567 1.842 27.435 1.00 31.64 281 SER A CA 1
ATOM 2277 C C . SER A 1 281 ? 7.359 2.617 28.488 1.00 31.64 281 SER A C 1
ATOM 2279 O O . SER A 1 281 ? 6.793 2.996 29.507 1.00 31.64 281 SER A O 1
ATOM 2281 N N . ASN A 1 282 ? 8.652 2.810 28.225 1.00 30.86 282 ASN A N 1
ATOM 2282 C CA . ASN A 1 282 ? 9.480 3.875 28.791 1.00 30.86 282 ASN A CA 1
ATOM 2283 C C . ASN A 1 282 ? 10.163 4.580 27.623 1.00 30.86 282 ASN A C 1
ATOM 2285 O O . ASN A 1 282 ? 10.685 3.847 26.750 1.00 30.86 282 ASN A O 1
#

Foldseek 3Di:
DPDPDPPQDKAKDKFWAFCQQLAAQEGDTDIDMDMDGPPDHVCLLQKDWADDDDDPADDDPQWDDDPNKIKGALDFHAYQQALCCVPPPQQDPCNFARRQWMDIPLFIFGAFLQLLCRNLVHPGCPQVDPPDDRSNSSNDSSPDHRVSVVVSSVCSVPDPDGDDPPDDCVFQVVQWDQDPVRDIDGDPDAQDFPDTDPITMGRHNHPSRTHHGGSRVSDDPPGDPVRTAALLSLVVSVVSCVVVVHHGRPVSNVSSVVRVVVDDPVVSVVVVVPDDDPPPPD

Secondary structure (DSSP, 8-state):
-PPP------EEEEEEEEGGGBT-SB--EEEEEEEE-TT--HHHHH-EE--SPP-PPPP--SEEEETTEEEE-SSSSB----GGGGT--SSSHHHHH-TTEEEETTEEEEPPHHHHHHHHTPPTTTT--TT--HHHHHHHHHHS--HHHHHHHHHHHT-TT-------TTTSTTTEEE-TTS-EEE---SS-EEEETTEEEE-SSS-SS-B---GGGG--TT--GGGBPPHHHHHHHHHHHHHTT----HHHHHHHHHHHTTS-HHHHHHHHHHS---TT--

pLDDT: mean 90.1, std 12.87, range [30.86, 98.69]

Mean predicted aligned error: 6.49 Å

Solvent-accessible surface area (backbone atoms only — not comparable to full-atom values): 16361 Å² total; per-residue (Å²): 133,81,75,80,77,79,73,82,56,66,34,71,28,71,39,46,41,30,35,36,31,51,48,19,25,22,46,46,74,41,81,47,75,40,72,39,49,79,93,38,63,34,50,44,49,68,40,42,79,52,83,70,82,89,73,78,85,82,89,64,79,41,61,51,76,56,98,94,41,44,38,37,37,68,51,50,44,18,58,60,66,45,38,53,52,60,79,64,54,67,84,50,72,47,52,33,52,27,35,60,39,34,32,49,74,92,39,49,21,50,72,43,65,53,32,47,25,45,48,33,56,44,60,78,59,72,63,70,47,90,93,56,46,76,46,55,34,29,27,53,56,27,68,53,72,49,39,50,54,54,47,54,47,50,55,40,72,73,46,91,77,66,67,81,74,76,91,39,64,87,76,42,48,95,35,46,43,78,47,98,88,74,47,79,44,75,62,66,74,87,55,28,76,45,75,53,97,96,44,33,36,35,48,30,40,57,57,90,77,62,31,73,42,46,41,58,77,48,62,67,91,84,58,62,77,86,48,47,58,48,36,55,54,31,41,54,38,56,51,53,29,61,79,64,74,51,82,60,36,67,69,52,49,53,52,33,48,58,48,22,66,76,49,56,71,69,58,37,53,57,55,58,71,70,55,78,76,59,100,77,79,122

Sequence (282 aa):
MKTPQKVDTINIAWRVLDAKYFGLPQQRKRLYLLAGGLDFYPEDVLFELHTNSFTDYPTFPLVREEDGHSFEVFRSYSDCLYSAYGTKWNGNAAAYNGSLFAVQDGRLRRLSPIECERLMGFPEGYTDISASTRTTRYQALGNSWAVPVVKWIGERLISETLPRLNITVEAYKLYAEHTKDGCYVFDFGREELVKFSDKTINCTSIPEEPRYKCLVDILSADAPKEIFISPVGCHGILRRKQERNMSINVRLEEVLTSISSQMSQEEIERRSRVQKRGKYSN

Organism: NCBI:txid155865

Radius of gyration: 23.88 Å; Cα contacts (8 Å, |Δi|>4): 460; chains: 1; bounding box: 78×43×66 Å

InterPro domains:
  IPR001525 C-5 cytosine methyltransferase [PF00145] (97-158)
  IPR029063 S-adenosyl-L-methionine-dependent methyltransferase superfamily [G3DSA:3.40.50.150] (9-64)
  IPR029063 S-adenosyl-L-methionine-dependent methyltransferase superfamily [SSF53335] (12-158)
  IPR050750 Cytosine-specific C5-methyltransferase [PTHR46098] (97-160)

=== Feature glossary ===
Key to the feature types in this record:

— What the protein is —

Primary structure: the covalent order of the twenty standard amino acids along the backbone. Two proteins with the same sequence will (almost always) fold to the same structure; two with 30% identity often share a fold but not the details.

Database cross-references. InterPro integrates a dozen domain/family signature databases into unified entries with residue-range hits. GO terms attach function/process/location labels with evidence codes. CATH codes position the fold in a four-level structural taxonomy. Organism is the NCBI-taxonomy species name.

— Where its atoms are —

The mmCIF block holds the 3D Cartesian coordinates of each backbone atom (N, Cα, C, O) in ångströms. mmCIF is the PDB's canonical archive format — a tagged-loop text representation of the atomic model.

Six rendered views show the 3D structure from the faces of a cube — i.e. along ±x, ±y, ±z. Rendering representation is drawn randomly per protein from cartoon (secondary-structure ribbons), sticks (backbone bonds), or molecular surface; coloring is either N→C rainbow (blue at the N-terminus through red at the C-terminus) or one color per chain.

— Local backbone conformation —

DSSP 8-state secondary structure assigns each residue one of H (α-helix), G (3₁₀-helix), I (π-helix), E (extended β-strand), B (isolated β-bridge), T (hydrogen-bonded turn), S (bend), or '-' (coil). The assignment is computed from backbone hydrogen-bond geometry via the Kabsch–Sander algorithm.

P-SEA three-state annotation labels each residue as helix, strand, or coil based purely on the geometry of the Cα trace. It serves as a fallback when the full backbone (and thus DSSP) is unavailable.

The φ/ψ torsion pair specifies the backbone conformation at each residue. φ rotates about the N–Cα bond, ψ about the Cα–C bond. Steric clashes forbid most of the (φ, ψ) plane — the allowed regions (α-helix basin, β-sheet basin, left-handed helix) are the Ramachandran-allowed regions.

— Global shape and packing —

The geometric summary reports three shape descriptors. Rg (radius of gyration) measures how spread out the Cα atoms are about their centre of mass; compact globular proteins have small Rg, elongated or unfolded ones large. Cα contacts (<8 Å, |i−j|>4) count long-range residue pairs in spatial proximity — high for tightly packed folds, near zero for rods or random coil. The bounding-box extents give the protein's footprint along x, y, z in Å.

Accessible surface area quantifies burial. A residue with SASA near zero is packed into the hydrophobic core; one with SASA >100 Å² sits on the surface. Computed here via the Shrake–Rupley numerical algorithm with a 1.4 Å probe.

Plot images: a contact map (which residues are close in 3D, as an N×N binary image), a Ramachandran scatter (backbone torsion angles, revealing secondary-structure composition at a glance), and — for AlphaFold structures — a PAE heatmap (pairwise prediction confidence).

— Structural neighborhood —

The Foldseek 3Di string encodes local tertiary geometry as a 20-letter alphabet — one character per residue — derived from the relative positions of nearby Cα atoms. Unlike the amino-acid sequence, 3Di is a direct function of the 3D structure, so two proteins with the same fold have similar 3Di strings even at low sequence identity.

Nearest PDB neighbors are the top structural matches found by Foldseek when searching this structure again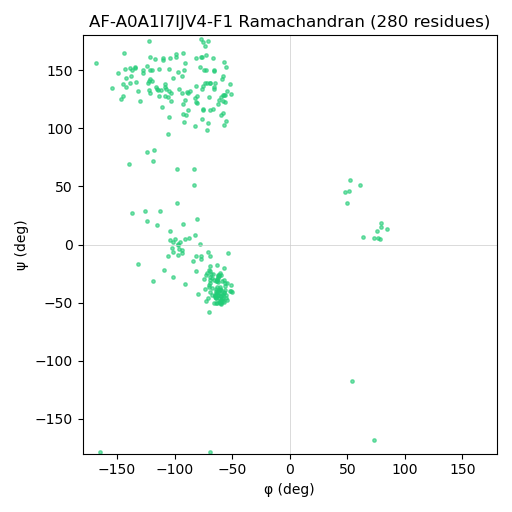st the entire Protein Data Bank. Each hit reports a TM-score (0 to 1; >0.5 almost always implies the same fold) and an E-value. These are *structural* homologs — they may share no detectable sequence similarity.

— Confidence and disorder —

For AlphaFold models, the B-factor field carries pLDDT — the model's own estimate of local accuracy on a 0–100 scale. Regions with pLDDT<50 should be treated as essentially unmodeled; they often correspond to intrinsically disordered segments.

B-factor (Debye–Waller factor) reflects atomic displacement in the crystal lattice. It is an experimental observable (units Å²), not a prediction; low values mean the atom is pinned down, high values mean it moves or is heterogeneous across the crystal.

Predicted aligned error is AlphaFold's pairwise confidence. Unlike pLDDT (per-residue), PAE is per-residue-pair and captures whether two parts of the structure are correctly placed relative to each other. Units are ångströms of expected positional error.